Protein AF-B7J9B8-F1 (afdb_monomer_lite)

Structure (mmCIF, N/CA/C/O backbone):
data_AF-B7J9B8-F1
#
_entry.id   AF-B7J9B8-F1
#
loop_
_atom_site.group_PDB
_atom_site.id
_atom_site.type_symbol
_atom_site.label_atom_id
_atom_site.label_alt_id
_atom_site.label_comp_id
_atom_site.label_asym_id
_atom_site.label_entity_id
_atom_site.label_seq_id
_atom_site.pdbx_PDB_ins_code
_atom_site.Cartn_x
_atom_site.Cartn_y
_atom_site.Cartn_z
_atom_site.occupancy
_atom_site.B_iso_or_equiv
_atom_site.auth_seq_id
_atom_site.auth_comp_id
_atom_site.auth_asym_id
_atom_site.auth_atom_id
_atom_site.pdbx_PDB_model_num
ATOM 1 N N . MET A 1 1 ? -20.041 -1.066 -1.069 1.00 36.06 1 MET A N 1
ATOM 2 C CA . MET A 1 1 ? -19.888 0.394 -0.881 1.00 36.06 1 MET A CA 1
ATOM 3 C C . MET A 1 1 ? -18.894 0.873 -1.923 1.00 36.06 1 MET A C 1
ATOM 5 O O . MET A 1 1 ? -17.849 0.253 -2.030 1.00 36.06 1 MET A O 1
ATOM 9 N N . ASN A 1 2 ? -19.225 1.892 -2.721 1.00 37.78 2 ASN A N 1
ATOM 10 C CA . ASN A 1 2 ? -18.246 2.508 -3.621 1.00 37.78 2 ASN A CA 1
ATOM 11 C C . ASN A 1 2 ? -17.372 3.445 -2.787 1.00 37.78 2 ASN A C 1
ATOM 13 O O . ASN A 1 2 ? -17.895 4.398 -2.211 1.00 37.78 2 ASN A O 1
ATOM 17 N N . THR A 1 3 ? -16.077 3.163 -2.707 1.00 46.47 3 THR A N 1
ATOM 18 C CA . THR A 1 3 ? -15.093 4.069 -2.114 1.00 46.47 3 THR A CA 1
ATOM 19 C C . THR A 1 3 ? -15.057 5.341 -2.965 1.00 46.47 3 THR A C 1
ATOM 21 O O . THR A 1 3 ? -14.780 5.282 -4.162 1.00 46.47 3 THR A O 1
ATOM 24 N N . VAL A 1 4 ? -15.439 6.481 -2.385 1.00 46.16 4 VAL A N 1
ATOM 25 C CA . VAL A 1 4 ? -15.372 7.789 -3.050 1.00 46.16 4 VAL A CA 1
ATOM 26 C C . VAL A 1 4 ? -13.991 8.363 -2.754 1.00 46.16 4 VAL 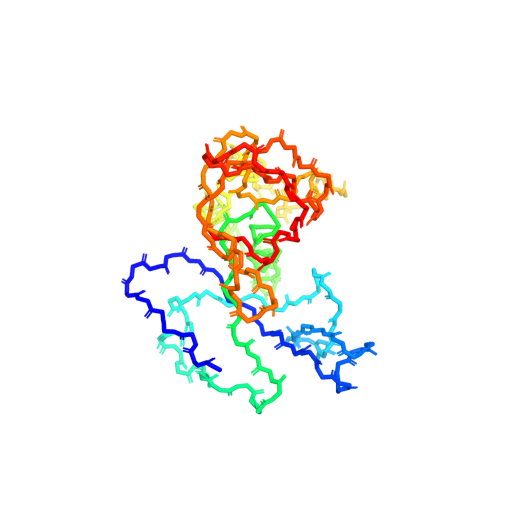A C 1
ATOM 28 O O . VAL A 1 4 ? -13.684 8.613 -1.594 1.00 46.16 4 VAL A O 1
ATOM 31 N N . PHE A 1 5 ? -13.163 8.520 -3.785 1.00 54.91 5 PHE A N 1
ATOM 32 C CA . PHE A 1 5 ? -11.824 9.104 -3.680 1.00 54.91 5 PHE A CA 1
ATOM 33 C C . PHE A 1 5 ? -11.898 10.609 -3.965 1.00 54.91 5 PHE A C 1
ATOM 35 O O . PHE A 1 5 ? -12.523 11.013 -4.952 1.00 54.91 5 PHE A O 1
ATOM 42 N N . GLU A 1 6 ? -11.291 11.440 -3.116 1.00 47.03 6 GLU A N 1
ATOM 43 C CA . GLU A 1 6 ? -11.246 12.892 -3.317 1.00 47.03 6 GLU A CA 1
ATOM 44 C C . GLU A 1 6 ? -10.014 13.290 -4.145 1.00 47.03 6 GLU A C 1
ATOM 46 O O . GLU A 1 6 ? -8.991 12.608 -4.150 1.00 47.03 6 GLU A O 1
ATOM 51 N N . SER A 1 7 ? -10.089 14.416 -4.865 1.00 42.78 7 SER A N 1
ATOM 52 C CA . SER A 1 7 ? -9.066 14.860 -5.833 1.00 42.78 7 SER A CA 1
ATOM 53 C C . SER A 1 7 ? -7.749 15.360 -5.206 1.00 42.78 7 SER A C 1
ATOM 55 O O . SER A 1 7 ? -7.056 16.179 -5.808 1.00 42.78 7 SER A O 1
ATOM 57 N N . GLY A 1 8 ? -7.437 14.940 -3.982 1.00 45.44 8 GLY A N 1
ATOM 58 C CA . GLY A 1 8 ? -6.218 15.280 -3.248 1.00 45.44 8 GLY A CA 1
ATOM 59 C C . GLY A 1 8 ? -5.536 14.078 -2.594 1.00 45.44 8 GLY A C 1
ATOM 60 O O . GLY A 1 8 ? -4.471 14.254 -2.006 1.00 45.44 8 GLY A O 1
ATOM 61 N N . ASP A 1 9 ? -6.113 12.878 -2.705 1.00 52.78 9 ASP A N 1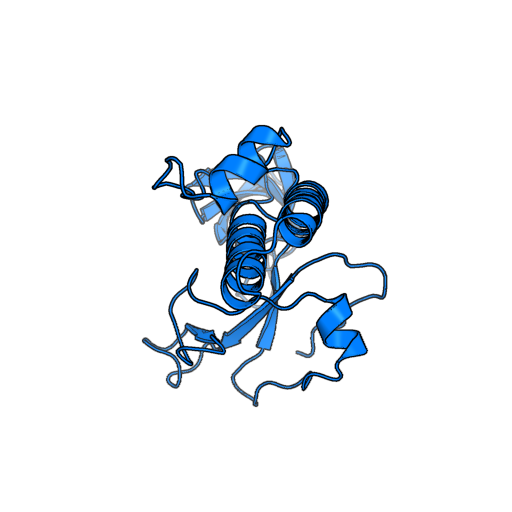
ATOM 62 C CA . ASP A 1 9 ? -5.544 11.672 -2.113 1.00 52.78 9 ASP A CA 1
ATOM 63 C C . ASP A 1 9 ? -4.397 11.147 -2.986 1.00 52.78 9 ASP A C 1
ATOM 65 O O . ASP A 1 9 ? -4.607 10.471 -3.995 1.00 52.78 9 ASP A O 1
ATOM 69 N N . SER A 1 10 ? -3.158 11.453 -2.594 1.00 56.88 10 SER A N 1
ATOM 70 C CA . SER A 1 10 ? -1.979 10.764 -3.114 1.00 56.88 10 SER A CA 1
ATOM 71 C C . SER A 1 10 ? -1.841 9.416 -2.406 1.00 56.88 10 SER A C 1
ATOM 73 O O . SER A 1 10 ? -1.671 9.324 -1.189 1.00 56.88 10 SER A O 1
ATOM 75 N N . GLY A 1 11 ? -1.955 8.334 -3.168 1.00 66.25 11 GLY A N 1
ATOM 76 C CA . GLY A 1 11 ? -1.926 6.993 -2.609 1.00 66.25 11 GLY A CA 1
ATOM 77 C C . GLY A 1 11 ? -2.067 5.916 -3.664 1.00 66.25 11 GLY A C 1
ATOM 78 O O . GLY A 1 11 ? -2.103 6.183 -4.869 1.00 66.25 11 GLY A O 1
ATOM 79 N N . TRP A 1 12 ? -2.137 4.687 -3.179 1.00 74.44 12 TRP A N 1
ATOM 80 C CA . TRP A 1 12 ? -2.199 3.500 -4.010 1.00 74.44 12 TRP A CA 1
ATOM 81 C C . TRP A 1 12 ? -3.532 2.807 -3.798 1.00 74.44 12 TRP A C 1
ATOM 83 O O . TRP A 1 12 ? -4.135 2.889 -2.732 1.00 74.44 12 TRP A O 1
ATOM 93 N N . LEU A 1 13 ? -4.006 2.130 -4.826 1.00 76.75 13 LEU A N 1
ATOM 94 C CA . LEU A 1 13 ? -5.190 1.302 -4.794 1.00 76.75 13 LEU A CA 1
ATOM 95 C C . LEU A 1 13 ? -4.772 -0.135 -5.056 1.00 76.75 13 LEU A C 1
ATOM 97 O O . LEU A 1 13 ? -3.943 -0.393 -5.925 1.00 76.75 13 LEU A O 1
ATOM 101 N N . ARG A 1 14 ? -5.395 -1.059 -4.338 1.00 81.12 14 ARG A N 1
ATOM 102 C CA . ARG A 1 14 ? -5.366 -2.487 -4.640 1.00 81.12 14 ARG A CA 1
ATOM 103 C C . ARG A 1 14 ? -6.775 -3.006 -4.835 1.00 81.12 14 ARG A C 1
ATOM 105 O O . ARG A 1 14 ? -7.737 -2.410 -4.346 1.00 81.12 14 ARG A O 1
ATOM 112 N N . ILE A 1 15 ? -6.900 -4.123 -5.532 1.00 83.12 15 ILE A N 1
ATOM 113 C CA . ILE A 1 15 ? -8.175 -4.816 -5.691 1.00 83.12 15 ILE A CA 1
ATOM 114 C C . ILE A 1 15 ? -8.182 -5.979 -4.711 1.00 83.12 15 ILE A C 1
ATOM 116 O O . ILE A 1 15 ? -7.295 -6.825 -4.759 1.00 83.12 15 ILE A O 1
ATOM 120 N N . TYR A 1 16 ? -9.189 -6.023 -3.849 1.00 81.81 16 TYR A N 1
ATOM 121 C CA . TYR A 1 16 ? -9.376 -7.081 -2.866 1.00 81.81 16 TYR A CA 1
ATOM 122 C C . TYR A 1 16 ? -10.732 -7.750 -3.061 1.00 81.81 16 TYR A C 1
ATOM 124 O O . TYR A 1 16 ? -11.731 -7.065 -3.283 1.00 81.81 16 TYR A O 1
ATOM 132 N N . SER A 1 17 ? -10.786 -9.069 -2.919 1.00 82.38 17 SER A N 1
ATOM 133 C CA . SER A 1 17 ? -12.028 -9.824 -2.813 1.00 82.38 17 SER A CA 1
ATOM 134 C C . SER A 1 17 ? -12.037 -10.646 -1.531 1.00 82.38 17 SER A C 1
ATOM 136 O O . SER A 1 17 ? -11.064 -11.324 -1.217 1.00 82.38 17 SER A O 1
ATOM 138 N N . ALA A 1 18 ? -13.160 -10.603 -0.812 1.00 76.19 18 ALA A N 1
ATOM 139 C CA . ALA A 1 18 ? -13.442 -11.461 0.343 1.00 76.19 18 ALA A CA 1
ATOM 140 C C . ALA A 1 18 ? -14.221 -12.731 -0.056 1.00 76.19 18 ALA A C 1
ATOM 142 O O . ALA A 1 18 ? -14.929 -13.307 0.769 1.00 76.19 18 ALA A O 1
ATOM 143 N N . SER A 1 19 ? -14.215 -13.085 -1.346 1.00 74.56 19 SER A N 1
ATOM 144 C CA . SER A 1 19 ? -15.024 -14.172 -1.895 1.00 74.56 19 SER A CA 1
ATOM 145 C C . SER A 1 19 ? -14.211 -15.452 -2.085 1.00 74.56 19 SER A C 1
ATOM 147 O O . SER A 1 19 ? -13.005 -15.422 -2.327 1.00 74.56 19 SER A O 1
ATOM 149 N N . GLU A 1 20 ? -14.920 -16.586 -2.065 1.00 58.22 20 GLU A N 1
ATOM 150 C CA . GLU A 1 20 ? -14.421 -17.933 -2.399 1.00 58.22 20 GLU A CA 1
ATOM 151 C C . GLU A 1 20 ? -13.746 -18.026 -3.778 1.00 58.22 20 GLU A C 1
ATOM 153 O O . GLU A 1 20 ? -13.088 -19.021 -4.069 1.00 58.22 20 GLU A O 1
ATOM 158 N N . ALA A 1 21 ? -13.914 -17.019 -4.642 1.00 62.78 21 ALA A N 1
ATOM 159 C CA . ALA A 1 21 ? -13.234 -16.950 -5.930 1.00 62.78 21 ALA A CA 1
ATOM 160 C C . ALA A 1 21 ? -11.739 -16.591 -5.816 1.00 62.78 21 ALA A C 1
ATOM 162 O O . ALA A 1 21 ? -11.002 -16.805 -6.779 1.00 62.78 21 ALA A O 1
ATOM 163 N N . ALA A 1 22 ? -11.299 -16.048 -4.677 1.00 64.94 22 ALA A N 1
ATOM 164 C CA . ALA A 1 22 ? -9.894 -15.794 -4.375 1.00 64.94 22 ALA A CA 1
ATOM 165 C C . ALA A 1 22 ? -9.200 -17.033 -3.773 1.00 64.94 22 ALA A C 1
ATOM 167 O O . ALA A 1 22 ? -9.872 -17.981 -3.370 1.00 64.94 22 ALA A O 1
ATOM 168 N N . VAL A 1 23 ? -7.860 -17.012 -3.711 1.00 62.09 23 VAL A N 1
ATOM 169 C CA . VAL A 1 23 ? -6.984 -18.179 -3.454 1.00 62.09 23 VAL A CA 1
ATOM 170 C C . VAL A 1 23 ? -7.484 -19.087 -2.321 1.00 62.09 23 VAL A C 1
ATOM 172 O O . VAL A 1 23 ? -7.645 -20.281 -2.558 1.00 62.09 23 VAL A O 1
ATOM 175 N N . ASP A 1 24 ? -7.812 -18.518 -1.155 1.00 66.44 24 ASP A N 1
ATOM 176 C CA . ASP A 1 24 ? -8.332 -19.245 0.020 1.00 66.44 24 ASP A CA 1
ATOM 177 C C . ASP A 1 24 ? -9.620 -18.615 0.591 1.00 66.44 24 ASP A C 1
ATOM 179 O O . ASP A 1 24 ? -9.891 -18.632 1.792 1.00 66.44 24 ASP A O 1
ATOM 183 N N . GLY A 1 25 ? -10.441 -18.020 -0.275 1.00 69.69 25 GLY A N 1
ATOM 184 C CA . GLY A 1 25 ? -11.675 -17.334 0.126 1.00 69.69 25 GLY A CA 1
ATOM 185 C C . GLY A 1 25 ? -11.530 -15.858 0.475 1.00 69.69 25 GLY A C 1
ATOM 186 O O . GLY A 1 25 ? -12.532 -15.180 0.682 1.00 69.69 25 GLY A O 1
ATOM 187 N N . ALA A 1 26 ? -10.304 -15.344 0.465 1.00 76.56 26 ALA A N 1
ATOM 188 C CA . ALA A 1 26 ? -10.007 -13.931 0.309 1.00 76.56 26 ALA A CA 1
ATOM 189 C C . ALA A 1 26 ? -8.675 -13.768 -0.434 1.00 76.56 26 ALA A C 1
ATOM 191 O O . ALA A 1 26 ? -7.840 -14.672 -0.418 1.00 76.56 26 ALA A O 1
ATOM 192 N N . GLY A 1 27 ? -8.475 -12.634 -1.100 1.00 81.38 27 GLY A N 1
ATOM 193 C CA . GLY A 1 27 ? -7.225 -12.366 -1.802 1.00 81.38 27 GLY A CA 1
ATOM 194 C C . GLY A 1 27 ? -7.246 -11.086 -2.617 1.00 81.38 27 GLY A C 1
ATOM 195 O O . GLY A 1 27 ? -8.236 -10.350 -2.659 1.00 81.38 27 GLY A O 1
ATOM 196 N N . PHE A 1 28 ? -6.123 -10.829 -3.266 1.00 83.12 28 PHE A N 1
ATOM 197 C CA . PHE A 1 28 ? -5.858 -9.598 -3.989 1.00 83.12 28 PHE A CA 1
ATOM 198 C C . PHE A 1 28 ? -5.602 -9.876 -5.463 1.00 83.12 28 PHE A C 1
ATOM 200 O O . PHE A 1 28 ? -5.175 -10.967 -5.825 1.00 83.12 28 PHE A O 1
ATOM 207 N N . TRP A 1 29 ? -5.899 -8.917 -6.333 1.00 83.50 29 TRP A N 1
ATOM 208 C CA . TRP A 1 29 ? -5.668 -9.086 -7.767 1.00 83.50 29 TRP A CA 1
ATOM 209 C C . TRP A 1 29 ? -4.239 -8.692 -8.158 1.00 83.50 29 TRP A C 1
ATOM 211 O O . TRP A 1 29 ? -3.753 -7.624 -7.784 1.00 83.50 29 TRP A O 1
ATOM 221 N N . SER A 1 30 ? -3.609 -9.525 -8.977 1.00 81.25 30 SER A N 1
ATOM 222 C CA . SER A 1 30 ? -2.371 -9.277 -9.709 1.00 81.25 30 SER A CA 1
ATOM 223 C C . SER A 1 30 ? -2.658 -9.302 -11.211 1.00 81.25 30 SER A C 1
ATOM 225 O O . SER A 1 30 ? -3.311 -10.2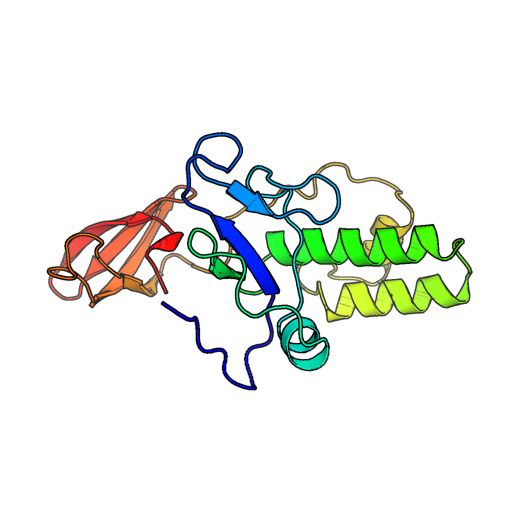19 -11.711 1.00 81.25 30 SER A O 1
ATOM 227 N N . ASP A 1 31 ? -2.151 -8.314 -11.949 1.00 78.19 31 ASP A N 1
ATOM 228 C CA . ASP A 1 31 ? -2.246 -8.272 -13.412 1.00 78.19 31 ASP A CA 1
ATOM 229 C C . ASP A 1 31 ? -1.451 -9.403 -14.090 1.00 78.19 31 ASP A C 1
ATOM 231 O O . ASP A 1 31 ? -1.740 -9.751 -15.237 1.00 78.19 31 ASP A O 1
ATOM 235 N N . GLU A 1 32 ? -0.465 -9.978 -13.395 1.00 74.75 32 GLU A N 1
ATOM 236 C CA . GLU A 1 32 ? 0.365 -11.080 -13.892 1.00 74.75 32 GLU A CA 1
ATOM 237 C C . GLU A 1 32 ? -0.229 -12.447 -13.527 1.00 74.75 32 GLU A C 1
ATOM 239 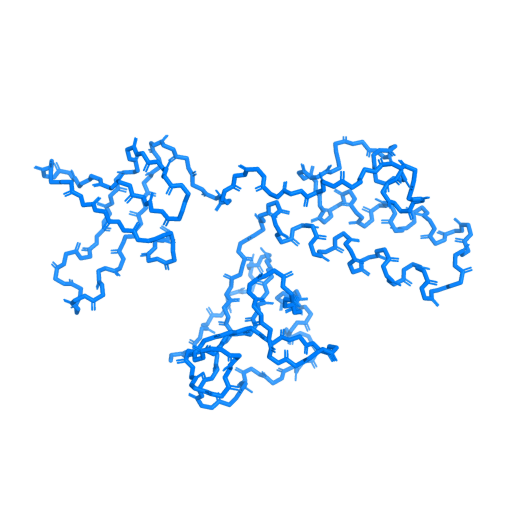O O . GLU A 1 32 ? -0.407 -13.301 -14.400 1.00 74.75 32 GLU A O 1
ATOM 244 N N . ASP A 1 33 ? -0.596 -12.626 -12.256 1.00 74.50 33 ASP A N 1
ATOM 245 C CA . ASP A 1 33 ? -0.919 -13.943 -11.691 1.00 74.50 33 ASP A CA 1
ATOM 246 C C . ASP A 1 33 ? -2.418 -14.158 -11.406 1.00 74.50 33 ASP A C 1
ATOM 248 O O . ASP A 1 33 ? -2.844 -15.275 -11.104 1.00 74.50 33 ASP A O 1
ATOM 252 N N . GLY A 1 34 ? -3.255 -13.122 -11.529 1.00 83.25 34 GLY A N 1
ATOM 253 C CA . GLY A 1 34 ? -4.662 -13.172 -11.122 1.00 83.25 34 GLY A CA 1
ATOM 254 C C . GLY A 1 34 ? -4.822 -13.046 -9.604 1.00 83.25 34 GLY A C 1
ATOM 255 O O . GLY A 1 34 ? -4.194 -12.194 -8.986 1.00 83.25 34 GLY A O 1
ATOM 256 N N . TRP A 1 35 ? -5.691 -13.845 -8.974 1.00 83.62 35 TRP A N 1
ATOM 257 C CA . TRP A 1 35 ? -5.870 -13.786 -7.516 1.00 83.62 35 TRP A CA 1
ATOM 258 C C . TRP A 1 35 ? -4.639 -14.326 -6.777 1.00 83.62 35 TRP A C 1
ATOM 260 O O . TRP A 1 35 ? -4.209 -15.448 -7.030 1.00 83.62 35 TRP A O 1
ATOM 270 N N . THR A 1 36 ? -4.125 -13.545 -5.831 1.00 75.75 36 THR A N 1
ATOM 271 C CA . THR A 1 36 ? -2.924 -13.820 -5.034 1.00 75.75 36 THR A CA 1
ATOM 272 C C . THR A 1 36 ? -3.138 -13.466 -3.556 1.00 75.75 36 THR A C 1
ATOM 274 O O . THR A 1 36 ? -4.135 -12.842 -3.181 1.00 75.75 36 THR A O 1
ATOM 277 N N . GLU A 1 37 ? -2.205 -13.891 -2.708 1.00 75.94 37 GLU A N 1
ATOM 278 C CA . GLU A 1 37 ? -2.093 -13.494 -1.301 1.00 75.94 37 GLU A CA 1
ATOM 279 C C . GLU A 1 37 ? -1.595 -12.041 -1.152 1.00 75.94 37 GLU A C 1
ATOM 281 O O . GLU A 1 37 ? -1.142 -11.424 -2.124 1.00 75.94 37 GLU A O 1
ATOM 286 N N . ASP A 1 38 ? -1.692 -11.494 0.065 1.00 67.50 38 ASP A N 1
ATOM 287 C CA . ASP A 1 38 ? -1.230 -10.136 0.393 1.00 67.50 38 ASP A CA 1
ATOM 288 C C . ASP A 1 38 ? 0.274 -9.978 0.115 1.00 67.50 38 ASP A C 1
ATOM 290 O O . ASP A 1 38 ? 1.085 -10.835 0.472 1.00 67.50 38 ASP A O 1
ATOM 294 N N . GLY A 1 39 ? 0.656 -8.881 -0.533 1.00 63.00 39 GLY A N 1
ATOM 295 C CA . GLY A 1 39 ? 2.018 -8.584 -0.975 1.00 63.00 39 GLY A CA 1
ATOM 296 C C . GLY A 1 39 ? 2.357 -9.044 -2.399 1.00 63.00 39 GLY A C 1
ATOM 297 O O . GLY A 1 39 ? 3.418 -8.668 -2.909 1.00 63.00 39 GLY A O 1
ATOM 298 N N . GLY A 1 40 ? 1.489 -9.829 -3.046 1.00 66.12 40 GLY A N 1
ATOM 299 C CA . GLY A 1 40 ? 1.615 -10.214 -4.459 1.00 66.12 40 GLY A CA 1
ATOM 300 C C . GLY A 1 40 ? 0.791 -9.348 -5.417 1.00 66.12 40 GLY A C 1
ATOM 301 O O . GLY A 1 40 ? 0.846 -9.543 -6.631 1.00 66.12 40 GLY A O 1
ATOM 302 N N . GLU A 1 41 ? -0.016 -8.426 -4.896 1.00 79.56 41 GLU A N 1
ATOM 303 C CA . GLU A 1 41 ? -0.997 -7.692 -5.681 1.00 79.56 41 GLU A CA 1
ATOM 304 C C . GLU A 1 41 ? -0.403 -6.620 -6.592 1.00 79.56 41 GLU A C 1
ATOM 306 O O . GLU A 1 41 ? 0.668 -6.052 -6.362 1.00 79.56 41 GLU A O 1
ATOM 311 N N . SER A 1 42 ? -1.177 -6.265 -7.613 1.00 78.56 42 SER A N 1
ATOM 312 C CA . SER A 1 42 ? -0.913 -5.068 -8.399 1.00 78.56 42 SER A CA 1
ATOM 313 C C . SER A 1 42 ? -1.428 -3.831 -7.666 1.00 78.56 42 SER A C 1
ATOM 315 O O . SER A 1 42 ? -2.599 -3.746 -7.285 1.00 78.56 42 SER A O 1
ATOM 317 N N . LEU A 1 43 ? -0.535 -2.856 -7.481 1.00 78.38 43 LEU A N 1
ATOM 318 C CA . LEU A 1 43 ? -0.873 -1.536 -6.959 1.00 78.38 43 LEU A CA 1
ATOM 319 C C . LEU A 1 43 ? -1.029 -0.534 -8.100 1.00 78.38 43 LEU A C 1
ATOM 321 O O . LEU A 1 43 ? -0.163 -0.400 -8.973 1.00 78.38 43 LEU A O 1
ATOM 325 N N . TYR A 1 44 ? -2.117 0.220 -8.034 1.00 77.69 44 TYR A N 1
ATOM 326 C CA . TYR A 1 44 ? -2.476 1.235 -9.010 1.00 77.69 44 TYR A CA 1
ATOM 327 C C . TYR A 1 44 ? -2.441 2.599 -8.347 1.00 77.69 44 TYR A C 1
ATOM 329 O O . TYR A 1 44 ? -2.997 2.788 -7.267 1.00 77.69 44 TYR A O 1
ATOM 337 N N . GLU A 1 45 ? -1.787 3.567 -8.970 1.00 73.12 45 GLU A N 1
ATOM 338 C CA . GLU A 1 45 ? -1.781 4.916 -8.423 1.00 73.12 45 GLU A CA 1
ATOM 339 C C . GLU A 1 45 ? -3.182 5.524 -8.550 1.00 73.12 45 GLU A C 1
ATOM 341 O O . GLU A 1 45 ? -3.835 5.383 -9.584 1.00 73.12 45 GLU A O 1
ATOM 346 N N . VAL A 1 46 ? -3.665 6.207 -7.509 1.00 71.50 46 VAL A N 1
ATOM 347 C CA . VAL A 1 46 ? -5.018 6.800 -7.505 1.00 71.50 46 VAL A CA 1
ATOM 348 C C . VAL A 1 46 ? -5.215 7.726 -8.708 1.00 71.50 46 VAL A C 1
ATOM 350 O O . VAL A 1 46 ? -6.236 7.642 -9.393 1.00 71.50 46 VAL A O 1
ATOM 353 N N . MET A 1 47 ? -4.209 8.553 -9.006 1.00 66.69 47 MET A N 1
ATOM 354 C CA . MET A 1 47 ? -4.208 9.452 -10.162 1.00 66.69 47 MET A CA 1
ATOM 355 C C . MET A 1 47 ? -4.254 8.677 -11.484 1.00 66.69 47 MET A C 1
ATOM 357 O O . MET A 1 47 ? -5.076 8.987 -12.345 1.00 66.69 47 MET A O 1
ATOM 361 N N . GLU A 1 48 ? -3.452 7.615 -11.617 1.00 69.31 48 GLU A N 1
ATOM 362 C CA . GLU A 1 48 ? -3.444 6.748 -12.801 1.00 69.31 48 GLU A CA 1
ATOM 363 C C . GLU A 1 48 ? -4.810 6.068 -12.988 1.00 69.31 48 GLU A C 1
ATOM 365 O O . GLU A 1 48 ? -5.348 6.078 -14.092 1.00 69.31 48 GLU A O 1
ATOM 370 N N . CYS A 1 49 ? -5.435 5.555 -11.925 1.00 68.25 49 CYS A N 1
ATOM 371 C CA . CYS A 1 49 ? -6.780 4.974 -11.973 1.00 68.25 49 CYS A CA 1
ATOM 372 C C . CYS A 1 49 ? -7.845 5.975 -12.441 1.00 68.25 49 CYS A C 1
ATOM 374 O O . CYS A 1 49 ? -8.703 5.624 -13.261 1.00 68.25 49 CYS A O 1
ATOM 376 N N . MET A 1 50 ? -7.791 7.215 -11.946 1.00 65.44 50 MET A N 1
ATOM 377 C CA . MET A 1 50 ? -8.727 8.275 -12.332 1.00 65.44 50 MET A CA 1
ATOM 378 C C . MET A 1 50 ? -8.543 8.715 -13.790 1.00 65.44 50 MET A C 1
ATOM 380 O O . MET A 1 50 ? -9.532 8.898 -14.505 1.00 65.44 50 MET A O 1
ATOM 384 N N . GLU A 1 51 ? -7.300 8.860 -14.251 1.00 66.88 51 GLU A N 1
ATOM 385 C CA . GLU A 1 51 ? -6.984 9.303 -15.615 1.00 66.88 51 GLU A CA 1
ATOM 386 C C . GLU A 1 51 ? -7.197 8.198 -16.658 1.00 66.88 51 GLU A C 1
ATOM 388 O O . GLU A 1 51 ? -7.730 8.449 -17.744 1.00 66.88 51 GLU A O 1
ATOM 393 N N . SER A 1 52 ? -6.853 6.957 -16.312 1.00 58.66 52 SER A N 1
ATOM 394 C CA . SER A 1 52 ? -6.843 5.812 -17.234 1.00 58.66 52 SER A CA 1
ATOM 395 C C . SER A 1 52 ? -8.223 5.205 -17.482 1.00 58.66 52 SER A C 1
ATOM 397 O O . SER A 1 52 ? -8.352 4.291 -18.295 1.00 58.66 52 SER A O 1
ATOM 399 N N . ARG A 1 53 ? -9.275 5.695 -16.804 1.00 58.62 53 ARG A N 1
ATOM 400 C CA . ARG A 1 53 ? -10.625 5.097 -16.822 1.00 58.62 53 ARG A CA 1
ATOM 401 C C . ARG A 1 53 ? -10.592 3.591 -16.551 1.00 58.62 53 ARG A C 1
ATOM 403 O O . ARG A 1 53 ? -11.376 2.843 -17.146 1.00 58.62 53 ARG A O 1
ATOM 410 N N . LEU A 1 54 ? -9.690 3.150 -15.672 1.00 59.47 54 LEU A N 1
ATOM 411 C CA . LEU A 1 54 ? -9.728 1.775 -15.196 1.00 59.47 54 LEU A CA 1
ATOM 412 C C . LEU A 1 54 ? -11.118 1.525 -14.598 1.00 59.47 54 LEU A C 1
ATOM 414 O O . LEU A 1 54 ? -11.719 2.445 -14.026 1.00 59.47 54 LEU A O 1
ATOM 418 N N . PRO A 1 55 ? -11.696 0.331 -14.799 1.00 53.62 55 PRO A N 1
ATOM 419 C CA . PRO A 1 55 ? -13.037 0.061 -14.326 1.00 53.62 55 PRO A CA 1
ATOM 420 C C . PRO A 1 55 ? -13.079 0.255 -12.805 1.00 53.62 55 PRO A C 1
ATOM 422 O O . PRO A 1 55 ? -12.561 -0.543 -12.032 1.00 53.62 55 PRO A O 1
ATOM 425 N N . LEU A 1 56 ? -13.761 1.318 -12.365 1.00 53.34 56 LEU A N 1
ATOM 426 C CA . LEU A 1 56 ? -14.029 1.615 -10.949 1.00 53.34 56 LEU A CA 1
ATOM 427 C C . LEU A 1 56 ? -14.888 0.527 -10.269 1.00 53.34 56 LEU A C 1
ATOM 429 O O . LEU A 1 56 ? -15.209 0.626 -9.089 1.00 53.34 56 LEU A O 1
ATOM 433 N N . SER A 1 57 ? -15.280 -0.505 -11.019 1.00 51.88 57 SER A N 1
ATOM 434 C CA . SER A 1 57 ? -15.993 -1.690 -10.567 1.00 51.88 57 SER A CA 1
ATOM 435 C C . SER A 1 57 ? -15.219 -2.931 -11.000 1.00 51.88 57 SER A C 1
ATOM 437 O O . SER A 1 57 ? -14.994 -3.145 -12.188 1.00 51.88 57 SER A O 1
ATOM 439 N N . VAL A 1 58 ? -14.845 -3.752 -10.026 1.00 64.19 58 VAL A N 1
ATOM 440 C CA . VAL A 1 58 ? -14.017 -4.960 -10.181 1.00 64.19 58 VAL A CA 1
ATOM 441 C C . VAL A 1 58 ? -14.845 -6.253 -10.098 1.00 64.19 58 VAL A C 1
ATOM 443 O O . VAL A 1 58 ? -14.322 -7.321 -9.820 1.00 64.19 58 VAL A O 1
ATOM 446 N N . GLY A 1 59 ? -16.150 -6.179 -10.381 1.00 62.06 59 GLY A N 1
ATOM 447 C CA . GLY A 1 59 ? -17.096 -7.266 -10.095 1.00 62.06 59 GLY A CA 1
ATOM 448 C C . GLY A 1 59 ? -17.760 -7.091 -8.726 1.00 62.06 59 GLY A C 1
ATOM 449 O O . GLY A 1 59 ? -17.325 -6.278 -7.918 1.00 62.06 59 GLY A O 1
ATOM 450 N N . GLY A 1 60 ? -18.892 -7.766 -8.495 1.00 64.94 60 GLY A N 1
ATOM 451 C CA . GLY A 1 60 ? -19.740 -7.526 -7.314 1.00 64.94 60 GLY A CA 1
ATOM 452 C C . GLY A 1 60 ? -19.136 -7.984 -5.982 1.00 64.94 60 GLY A C 1
ATOM 453 O O . GLY A 1 60 ? -19.616 -7.580 -4.926 1.00 64.94 60 GLY A O 1
ATOM 454 N N . ASP A 1 61 ? -18.105 -8.815 -6.044 1.00 73.56 61 ASP A N 1
ATOM 455 C CA . ASP A 1 61 ? -17.437 -9.475 -4.927 1.00 73.56 61 ASP A CA 1
ATOM 456 C C . ASP A 1 61 ? -16.006 -8.968 -4.685 1.00 73.56 61 ASP A C 1
ATOM 458 O O . ASP A 1 61 ? -15.342 -9.428 -3.755 1.00 73.56 61 ASP A O 1
ATOM 462 N N . ALA A 1 62 ? -15.542 -7.999 -5.477 1.00 76.94 62 ALA A N 1
ATOM 463 C CA . ALA A 1 62 ? -14.260 -7.334 -5.296 1.00 76.94 62 ALA A CA 1
ATOM 464 C C . ALA A 1 62 ? -14.445 -5.829 -5.064 1.00 76.94 62 ALA A C 1
ATOM 466 O O . ALA A 1 62 ? -15.436 -5.218 -5.474 1.00 76.94 62 ALA A O 1
ATOM 467 N N . VAL A 1 63 ? -13.477 -5.214 -4.394 1.00 77.50 63 VAL A N 1
ATOM 468 C CA . VAL A 1 63 ? -13.483 -3.795 -4.043 1.00 77.50 63 VAL A CA 1
ATOM 469 C C . VAL A 1 63 ? -12.108 -3.175 -4.241 1.00 77.50 63 VAL A C 1
ATOM 471 O O . VAL A 1 63 ? -11.078 -3.801 -3.997 1.00 77.50 63 VAL A O 1
ATOM 474 N N . TRP A 1 64 ? -12.105 -1.906 -4.641 1.00 78.56 64 TRP A N 1
ATOM 475 C CA . TRP A 1 64 ? -10.918 -1.064 -4.594 1.00 78.56 64 TRP A CA 1
ATOM 476 C C . TRP A 1 64 ? -10.640 -0.660 -3.143 1.00 78.56 64 TRP A C 1
ATOM 478 O O . TRP A 1 64 ? -11.439 0.051 -2.524 1.00 78.56 64 TRP A O 1
ATOM 488 N N . GLN A 1 65 ? -9.510 -1.111 -2.606 1.00 77.00 65 GLN A N 1
ATOM 489 C CA . GLN A 1 65 ? -9.000 -0.724 -1.296 1.00 77.00 65 GLN A CA 1
ATOM 490 C C . GLN A 1 65 ? -7.895 0.315 -1.446 1.00 77.00 65 GLN A C 1
ATOM 492 O O . GLN A 1 65 ? -6.975 0.146 -2.243 1.00 77.00 65 GLN A O 1
ATOM 497 N N . PHE A 1 66 ? -7.982 1.378 -0.651 1.00 72.00 66 PHE A N 1
ATOM 498 C CA . PHE A 1 66 ? -6.926 2.377 -0.561 1.00 72.00 66 PHE A CA 1
ATOM 499 C C . PHE A 1 66 ? -5.793 1.867 0.321 1.00 72.00 66 PHE A C 1
ATOM 501 O O . PHE A 1 66 ? -6.016 1.473 1.464 1.00 72.00 66 PHE A O 1
ATOM 508 N N . VAL A 1 67 ? -4.579 1.929 -0.203 1.00 67.25 67 VAL A N 1
ATOM 509 C CA . VAL A 1 67 ? -3.337 1.651 0.501 1.00 67.25 67 VAL A CA 1
ATOM 510 C C . VAL A 1 67 ? -2.665 2.997 0.739 1.00 67.25 67 VAL A C 1
ATOM 512 O O . VAL A 1 67 ? -2.200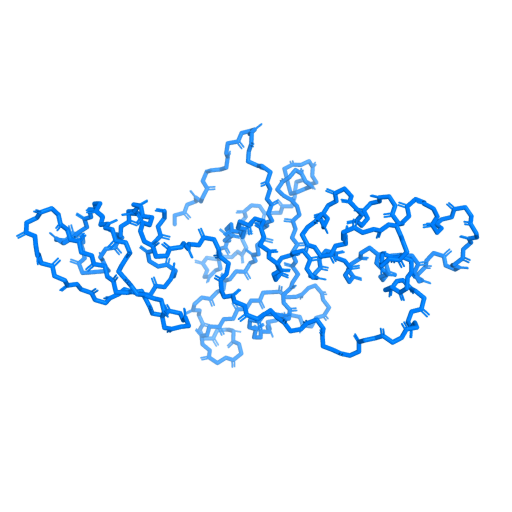 3.661 -0.195 1.00 67.25 67 VAL A O 1
ATOM 515 N N . ARG A 1 68 ? -2.644 3.434 2.005 1.00 57.25 68 ARG A N 1
ATOM 516 C CA . ARG A 1 68 ? -1.875 4.623 2.395 1.00 57.25 68 ARG A CA 1
ATOM 517 C C . ARG A 1 68 ? -0.408 4.391 2.047 1.00 57.25 68 ARG A C 1
ATOM 519 O O . ARG A 1 68 ? 0.088 3.281 2.204 1.00 57.25 68 ARG A O 1
ATOM 526 N N . ALA A 1 69 ? 0.274 5.438 1.581 1.00 53.88 69 ALA A N 1
ATOM 527 C CA . ALA A 1 69 ? 1.697 5.377 1.279 1.00 53.88 69 ALA A CA 1
ATOM 528 C C . ALA A 1 69 ? 2.473 4.918 2.526 1.00 53.88 69 ALA A C 1
ATOM 530 O O . ALA A 1 69 ? 2.502 5.576 3.561 1.00 53.88 69 ALA A O 1
ATOM 531 N N . CYS A 1 70 ? 3.056 3.743 2.406 1.00 54.38 70 CYS A N 1
ATOM 532 C CA . CYS A 1 70 ? 3.499 2.855 3.463 1.00 54.38 70 CYS A CA 1
ATOM 533 C C . CYS A 1 70 ? 4.802 2.218 2.974 1.00 54.38 70 CYS A C 1
ATOM 535 O O . CYS A 1 70 ? 4.990 2.103 1.763 1.00 54.38 70 CYS A O 1
ATOM 537 N N . ALA A 1 71 ? 5.708 1.793 3.857 1.00 54.59 71 ALA A N 1
ATOM 538 C CA . ALA A 1 71 ? 6.946 1.145 3.412 1.00 54.59 71 ALA A CA 1
ATOM 539 C C . ALA A 1 71 ? 6.655 -0.040 2.463 1.00 54.59 71 ALA A C 1
ATOM 541 O O . ALA A 1 71 ? 7.271 -0.136 1.406 1.00 54.59 71 ALA A O 1
ATOM 542 N N . ALA A 1 72 ? 5.629 -0.853 2.754 1.00 55.16 72 ALA A N 1
ATOM 543 C CA . ALA A 1 72 ? 5.190 -1.951 1.887 1.00 55.16 72 ALA A CA 1
ATOM 544 C C . ALA A 1 72 ? 4.662 -1.477 0.518 1.00 55.16 72 ALA A C 1
ATOM 546 O O . ALA A 1 72 ? 5.047 -2.025 -0.515 1.00 55.16 72 ALA A O 1
ATOM 547 N N . SER A 1 73 ? 3.855 -0.408 0.475 1.00 62.31 73 SER A N 1
ATOM 548 C CA . SER A 1 73 ? 3.383 0.142 -0.801 1.00 62.31 73 SER A CA 1
ATOM 549 C C . SER A 1 73 ? 4.539 0.735 -1.609 1.00 62.31 73 SER A C 1
ATOM 551 O O . SER A 1 73 ? 4.612 0.539 -2.814 1.00 62.31 73 SER A O 1
ATOM 553 N N . GLN A 1 74 ? 5.490 1.407 -0.955 1.00 67.25 74 GLN A N 1
ATOM 554 C CA . GLN A 1 74 ? 6.691 1.931 -1.605 1.00 67.25 74 GLN A CA 1
ATOM 555 C C . GLN A 1 74 ? 7.583 0.798 -2.144 1.00 67.25 74 GLN A C 1
ATOM 557 O O . GLN A 1 74 ? 8.200 0.968 -3.189 1.00 67.25 74 GLN A O 1
ATOM 562 N N . ILE A 1 75 ? 7.621 -0.379 -1.504 1.00 67.69 75 ILE A N 1
ATOM 563 C CA . ILE A 1 75 ? 8.407 -1.528 -1.993 1.00 67.69 75 ILE A CA 1
ATOM 564 C C . ILE A 1 75 ? 7.829 -2.028 -3.319 1.00 67.69 75 ILE A C 1
ATOM 566 O O . ILE A 1 75 ? 8.575 -2.255 -4.274 1.00 67.69 75 ILE A O 1
ATOM 570 N N . ALA A 1 76 ? 6.505 -2.163 -3.408 1.00 65.50 76 ALA A N 1
ATOM 571 C CA . ALA A 1 76 ? 5.834 -2.557 -4.645 1.00 65.50 76 ALA A CA 1
ATOM 572 C C . ALA A 1 76 ? 6.063 -1.534 -5.775 1.00 65.50 76 ALA A C 1
ATOM 574 O O . ALA A 1 76 ? 6.354 -1.910 -6.912 1.00 65.50 76 ALA A O 1
ATOM 575 N N . VAL A 1 77 ? 6.037 -0.238 -5.458 1.00 69.56 77 VAL A N 1
ATOM 576 C CA . VAL A 1 77 ? 6.338 0.845 -6.412 1.00 69.56 77 VAL A CA 1
ATOM 577 C C . VAL A 1 77 ? 7.778 0.784 -6.885 1.00 69.56 77 VAL A C 1
ATOM 579 O O . VAL A 1 77 ? 8.036 0.857 -8.086 1.00 69.56 77 VAL A O 1
ATOM 582 N N . ALA A 1 78 ? 8.711 0.589 -5.956 1.00 75.50 78 ALA A N 1
ATOM 583 C CA . ALA A 1 78 ? 10.116 0.453 -6.276 1.00 75.50 78 ALA A CA 1
ATOM 584 C C . ALA A 1 78 ? 10.345 -0.722 -7.236 1.00 75.50 78 ALA A C 1
ATOM 586 O O . ALA A 1 78 ? 11.005 -0.570 -8.267 1.00 75.50 78 ALA A O 1
ATOM 587 N N . ARG A 1 79 ? 9.714 -1.872 -6.965 1.00 76.06 79 ARG A N 1
ATOM 588 C CA . ARG A 1 79 ? 9.740 -3.045 -7.851 1.00 76.06 79 ARG A CA 1
ATOM 589 C C . ARG A 1 79 ? 9.139 -2.752 -9.227 1.00 76.06 79 ARG A C 1
ATOM 591 O O . ARG A 1 79 ? 9.732 -3.153 -10.225 1.00 76.06 79 ARG A O 1
ATOM 598 N N . ARG A 1 80 ? 8.023 -2.017 -9.312 1.00 72.19 80 ARG A N 1
ATOM 599 C CA . ARG A 1 80 ? 7.395 -1.641 -10.594 1.00 72.19 80 ARG A CA 1
ATOM 600 C C . ARG A 1 80 ? 8.283 -0.709 -11.419 1.00 72.19 80 ARG A C 1
ATOM 602 O O . ARG A 1 80 ? 8.474 -0.968 -12.605 1.00 72.19 80 ARG A O 1
ATOM 609 N N . ILE A 1 81 ? 8.867 0.323 -10.803 1.00 77.75 81 ILE A N 1
ATOM 610 C CA . ILE A 1 81 ? 9.823 1.231 -11.465 1.00 77.75 81 ILE A CA 1
ATOM 611 C C . ILE A 1 81 ? 11.018 0.432 -11.994 1.00 77.75 81 ILE A C 1
ATOM 613 O O . ILE A 1 81 ? 11.396 0.565 -13.157 1.00 77.75 81 ILE A O 1
ATOM 617 N N . ARG A 1 82 ? 11.560 -0.469 -11.169 1.00 79.75 82 ARG A N 1
ATOM 618 C CA . ARG A 1 82 ? 12.660 -1.355 -11.555 1.00 79.75 82 ARG A CA 1
ATOM 619 C C . ARG A 1 82 ? 12.292 -2.275 -12.717 1.00 79.75 82 ARG A C 1
ATOM 621 O O . ARG A 1 82 ? 13.055 -2.374 -13.672 1.00 79.75 82 ARG A O 1
ATOM 628 N N . SER A 1 83 ? 11.126 -2.914 -12.673 1.00 71.75 83 SER A N 1
ATOM 629 C CA . SER A 1 83 ? 10.645 -3.776 -13.757 1.00 71.75 83 SER A CA 1
ATOM 630 C C . SER A 1 83 ? 10.460 -2.998 -15.064 1.00 71.75 83 SER A C 1
ATOM 632 O O . SER A 1 83 ? 10.875 -3.464 -16.124 1.00 71.75 83 SER A O 1
ATOM 634 N N . GLY A 1 84 ? 9.902 -1.783 -14.995 1.00 71.62 84 GLY A N 1
ATOM 635 C CA . GLY A 1 84 ? 9.779 -0.887 -16.146 1.00 71.62 84 GLY A CA 1
ATOM 636 C C . GLY A 1 84 ? 11.137 -0.510 -16.743 1.00 71.62 84 GLY A C 1
ATOM 637 O O . GLY A 1 84 ? 11.323 -0.599 -17.956 1.00 71.62 84 GLY A O 1
ATOM 638 N N . TYR A 1 85 ? 12.109 -0.177 -15.892 1.00 75.56 85 TYR A N 1
ATOM 639 C CA . TYR A 1 85 ? 13.485 0.097 -16.304 1.00 75.56 85 TYR A CA 1
ATOM 640 C C . TYR A 1 85 ? 14.147 -1.116 -16.991 1.00 75.56 85 TYR A C 1
ATOM 642 O O . TYR A 1 85 ? 14.733 -0.975 -18.067 1.00 75.56 85 TYR A O 1
ATOM 650 N N . LEU A 1 86 ? 14.002 -2.322 -16.426 1.00 73.25 86 LEU A N 1
ATOM 651 C CA . LEU A 1 86 ? 14.546 -3.559 -17.007 1.00 73.25 86 LEU A CA 1
ATOM 652 C C . LEU A 1 86 ? 13.906 -3.894 -18.364 1.00 73.25 86 LEU A C 1
ATOM 654 O O . LEU A 1 86 ? 14.605 -4.283 -19.302 1.00 73.25 86 LEU A O 1
ATOM 658 N N . ALA A 1 87 ? 12.592 -3.697 -18.503 1.00 70.12 87 ALA A N 1
ATOM 659 C CA . ALA A 1 87 ? 11.877 -3.887 -19.766 1.00 70.12 87 ALA A CA 1
ATOM 660 C C . ALA A 1 87 ? 12.275 -2.854 -20.841 1.00 70.12 87 ALA A C 1
ATOM 662 O O . ALA A 1 87 ? 12.211 -3.146 -22.036 1.00 70.12 87 ALA A O 1
ATOM 663 N N . GLY A 1 88 ? 12.732 -1.668 -20.423 1.00 67.19 88 GLY A N 1
ATOM 664 C CA . GLY A 1 88 ? 13.226 -0.582 -21.276 1.00 67.19 88 GLY A CA 1
ATOM 665 C C . GLY A 1 88 ? 14.618 -0.801 -21.882 1.00 67.19 88 GLY A C 1
ATOM 666 O O . GLY A 1 88 ? 15.136 0.087 -22.555 1.00 67.19 88 GLY A O 1
ATOM 667 N N . ASN A 1 89 ? 15.226 -1.982 -21.705 1.00 65.12 89 ASN A N 1
ATOM 668 C CA . ASN A 1 89 ? 16.551 -2.320 -22.240 1.00 65.12 89 ASN A CA 1
ATOM 669 C C . ASN A 1 89 ? 17.718 -1.549 -21.574 1.00 65.12 89 ASN A C 1
ATOM 671 O O . ASN A 1 89 ? 18.800 -1.445 -22.161 1.00 65.12 89 ASN A O 1
ATOM 675 N N . CYS A 1 90 ? 17.505 -1.034 -20.355 1.00 61.25 90 CYS A N 1
ATOM 676 C CA . CYS A 1 90 ? 18.537 -0.492 -19.463 1.00 61.25 90 CYS A CA 1
ATOM 677 C C . CYS A 1 90 ? 19.432 0.598 -20.090 1.00 61.25 90 CYS A C 1
ATOM 679 O O . CYS A 1 90 ? 20.663 0.521 -20.012 1.00 61.25 90 CYS A O 1
ATOM 681 N N . GLN A 1 91 ? 18.855 1.600 -20.763 1.00 58.59 91 GLN A N 1
ATOM 682 C CA . GLN A 1 91 ? 19.660 2.696 -21.312 1.00 58.59 91 GLN A CA 1
ATOM 683 C C . GLN A 1 91 ? 20.153 3.617 -20.181 1.00 58.59 91 GLN A C 1
ATOM 685 O O . GLN A 1 91 ? 19.427 3.922 -19.242 1.00 58.59 91 GLN A O 1
ATOM 690 N N . ALA A 1 92 ? 21.389 4.115 -20.294 1.00 55.84 92 ALA A N 1
ATOM 691 C CA . ALA A 1 92 ? 21.996 5.016 -19.309 1.00 55.84 92 ALA A CA 1
ATOM 692 C C . ALA A 1 92 ? 21.154 6.263 -18.929 1.00 55.84 92 ALA A C 1
ATOM 694 O O . ALA A 1 92 ? 21.102 6.564 -17.740 1.00 55.84 92 ALA A O 1
ATOM 695 N N . PRO A 1 93 ? 20.480 6.983 -19.856 1.00 59.78 93 PRO A N 1
ATOM 696 C CA . PRO A 1 93 ? 19.598 8.094 -19.475 1.00 59.78 93 PRO A CA 1
ATOM 697 C C . PRO A 1 93 ? 18.343 7.653 -18.703 1.00 59.78 93 PRO A C 1
ATOM 699 O O . PRO A 1 93 ? 17.810 8.447 -17.936 1.00 59.78 93 PRO A O 1
ATOM 702 N N . ASP A 1 94 ? 17.912 6.398 -18.843 1.00 70.19 94 ASP A N 1
ATOM 703 C CA . ASP A 1 94 ? 16.728 5.871 -18.153 1.00 70.19 94 ASP A CA 1
ATOM 704 C C . ASP A 1 94 ? 17.036 5.523 -16.686 1.00 70.19 94 ASP A C 1
ATOM 706 O O . ASP A 1 94 ? 16.127 5.459 -15.861 1.00 70.19 94 ASP A O 1
ATOM 710 N N . VAL A 1 95 ? 18.320 5.346 -16.336 1.00 77.12 95 VAL A N 1
ATOM 711 C CA . VAL A 1 95 ? 18.764 5.102 -14.952 1.00 77.12 95 VAL A CA 1
ATOM 712 C C . VAL A 1 95 ? 18.511 6.323 -14.083 1.00 77.12 95 VAL A C 1
ATOM 714 O O . VAL A 1 95 ? 17.953 6.193 -13.000 1.00 77.12 95 VAL A O 1
ATOM 717 N N . ASP A 1 96 ? 18.923 7.505 -14.540 1.00 80.94 96 ASP A N 1
ATOM 718 C CA . ASP A 1 96 ? 18.798 8.727 -13.745 1.00 80.94 96 ASP A CA 1
ATOM 719 C C . ASP A 1 96 ? 17.329 9.089 -13.506 1.00 80.94 96 ASP A C 1
ATOM 721 O O . ASP A 1 96 ? 16.975 9.477 -12.395 1.00 80.94 96 ASP A O 1
ATOM 725 N N . THR A 1 97 ? 16.472 8.874 -14.509 1.00 82.38 97 THR A N 1
ATOM 726 C CA . THR A 1 97 ? 15.019 9.028 -14.379 1.00 82.38 97 THR A CA 1
ATOM 727 C C . THR A 1 97 ? 14.422 7.995 -13.425 1.00 82.38 97 THR A C 1
ATOM 729 O O . THR A 1 97 ? 13.686 8.368 -12.520 1.00 82.38 97 THR A O 1
ATOM 732 N N . ALA A 1 98 ? 14.779 6.712 -13.551 1.00 80.88 98 ALA A N 1
ATOM 733 C CA . ALA A 1 98 ? 14.277 5.677 -12.646 1.00 80.88 98 ALA A CA 1
ATOM 734 C C . ALA A 1 98 ? 14.716 5.911 -11.188 1.00 80.88 98 ALA A C 1
ATOM 736 O O . ALA A 1 98 ? 13.952 5.666 -10.259 1.00 80.88 98 ALA A O 1
ATOM 737 N N . VAL A 1 99 ? 15.936 6.407 -10.973 1.00 84.00 99 VAL A N 1
ATOM 738 C CA . VAL A 1 99 ? 16.444 6.772 -9.645 1.00 84.00 99 VAL A CA 1
ATOM 739 C C . VAL A 1 99 ? 15.680 7.961 -9.059 1.00 84.00 99 VAL A C 1
ATOM 741 O O . VAL A 1 99 ? 15.353 7.946 -7.873 1.00 84.00 99 VAL A O 1
ATOM 744 N N . GLU A 1 100 ? 15.393 8.984 -9.863 1.00 85.06 100 GLU A N 1
ATOM 745 C CA . GLU A 1 100 ? 14.603 10.140 -9.425 1.00 85.06 100 GLU A CA 1
ATOM 746 C C . GLU A 1 100 ? 13.174 9.735 -9.062 1.00 85.06 100 GLU A C 1
ATOM 748 O O . GLU A 1 100 ? 12.720 10.069 -7.967 1.00 85.06 100 GLU A O 1
ATOM 753 N N . ASP A 1 101 ? 12.534 8.905 -9.888 1.00 80.12 101 ASP A N 1
ATOM 754 C CA . ASP A 1 101 ? 11.209 8.348 -9.609 1.00 80.12 101 ASP A CA 1
ATOM 755 C C . ASP A 1 101 ? 11.193 7.529 -8.308 1.00 80.12 101 ASP A C 1
ATOM 757 O O . ASP A 1 101 ? 10.249 7.621 -7.520 1.00 80.12 101 ASP A O 1
ATOM 761 N N . LEU A 1 102 ? 12.239 6.736 -8.045 1.00 82.44 102 LEU A N 1
ATOM 762 C CA . LEU A 1 102 ? 12.369 5.983 -6.795 1.00 82.44 102 LEU A CA 1
ATOM 763 C C . LEU A 1 102 ? 12.489 6.911 -5.587 1.00 82.44 102 LEU A C 1
ATOM 765 O O . LEU A 1 102 ? 11.827 6.684 -4.577 1.00 82.44 102 LEU A O 1
ATOM 769 N N . MET A 1 103 ? 13.311 7.956 -5.671 1.00 81.19 103 MET A N 1
ATOM 770 C CA . MET A 1 103 ? 13.489 8.899 -4.565 1.00 81.19 103 MET A CA 1
ATOM 771 C C . MET A 1 103 ? 12.235 9.739 -4.301 1.00 81.19 103 MET A C 1
ATOM 773 O O . MET A 1 103 ? 11.922 10.016 -3.144 1.00 81.19 103 MET A O 1
ATOM 777 N N . GLU A 1 104 ? 11.514 10.137 -5.349 1.00 78.75 104 GLU A N 1
ATOM 778 C CA . GLU A 1 104 ? 10.290 10.930 -5.228 1.00 78.75 104 GLU A CA 1
ATOM 779 C C . GLU A 1 104 ? 9.126 10.098 -4.681 1.00 78.75 104 GLU A C 1
ATOM 781 O O . GLU A 1 104 ? 8.402 10.539 -3.787 1.00 78.75 104 GLU A O 1
ATOM 786 N N . ARG A 1 105 ? 8.955 8.874 -5.189 1.00 72.12 105 ARG A N 1
ATOM 787 C CA . ARG A 1 105 ? 7.773 8.045 -4.902 1.00 72.12 105 ARG A CA 1
ATOM 788 C C . ARG A 1 105 ? 7.984 7.086 -3.737 1.00 72.12 105 ARG A C 1
ATOM 790 O O . ARG A 1 105 ? 7.010 6.627 -3.142 1.00 72.12 105 ARG A O 1
ATOM 797 N N . CYS A 1 106 ? 9.240 6.799 -3.394 1.00 76.00 106 CYS A N 1
ATOM 798 C CA . CYS A 1 106 ? 9.620 5.901 -2.304 1.00 76.00 106 CYS A CA 1
ATOM 799 C C . CYS A 1 106 ? 10.608 6.554 -1.308 1.00 76.00 106 CYS A C 1
ATOM 801 O O . CYS A 1 106 ? 11.638 5.954 -0.975 1.00 76.00 106 CYS A O 1
ATOM 803 N N . PRO A 1 107 ? 10.323 7.766 -0.789 1.00 70.44 107 PRO A N 1
ATOM 804 C CA . PRO A 1 107 ? 11.280 8.533 0.012 1.00 70.44 107 PRO A CA 1
ATOM 805 C C . PRO A 1 107 ? 11.623 7.874 1.355 1.00 70.44 107 PRO A C 1
ATOM 807 O O . PRO A 1 107 ? 12.664 8.174 1.935 1.00 70.44 107 PRO A O 1
ATOM 810 N N . SER A 1 108 ? 10.769 6.977 1.865 1.00 67.75 108 SER A N 1
ATOM 811 C CA . SER A 1 108 ? 11.056 6.248 3.108 1.00 67.75 108 SER A CA 1
ATOM 812 C C . SER A 1 108 ? 11.956 5.029 2.900 1.00 67.75 108 SER A C 1
ATOM 814 O O . SER A 1 108 ? 12.598 4.589 3.848 1.00 67.75 108 SER A O 1
ATOM 816 N N . LEU A 1 109 ? 12.048 4.518 1.667 1.00 68.19 109 LEU A N 1
ATOM 817 C CA . LEU A 1 109 ? 12.937 3.408 1.314 1.00 68.19 109 LEU A CA 1
ATOM 818 C C . LEU A 1 109 ? 14.314 3.896 0.865 1.00 68.19 109 LEU A C 1
ATOM 820 O O . LEU A 1 109 ? 15.329 3.277 1.179 1.00 68.19 109 LEU A O 1
ATOM 824 N N . PHE A 1 110 ? 14.364 5.023 0.152 1.00 78.12 110 PHE A N 1
ATOM 825 C CA . PHE A 1 110 ? 15.597 5.530 -0.444 1.00 78.12 110 PHE A CA 1
ATOM 826 C C . PHE A 1 110 ? 15.995 6.873 0.154 1.00 78.12 110 PHE A C 1
ATOM 828 O O . PHE A 1 110 ? 15.717 7.940 -0.387 1.00 78.12 110 PHE A O 1
ATOM 835 N N . ALA A 1 111 ? 16.725 6.804 1.268 1.00 72.56 111 ALA A N 1
ATOM 836 C CA . ALA A 1 111 ? 17.296 7.981 1.920 1.00 72.56 111 ALA A CA 1
ATOM 837 C C . ALA A 1 111 ? 18.334 8.717 1.048 1.00 72.56 111 ALA A C 1
ATOM 839 O O . ALA A 1 111 ? 18.597 9.901 1.260 1.00 72.56 111 ALA A O 1
ATOM 840 N N . THR A 1 112 ? 18.954 8.024 0.086 1.00 80.38 112 THR A N 1
ATOM 841 C CA . THR A 1 112 ? 19.991 8.574 -0.793 1.00 80.38 112 THR A CA 1
ATOM 842 C C . THR A 1 112 ? 19.841 8.065 -2.224 1.00 80.38 112 THR A C 1
ATOM 844 O O . THR A 1 112 ? 19.305 6.982 -2.470 1.00 80.38 112 THR A O 1
ATOM 847 N N . ARG A 1 113 ? 20.383 8.842 -3.171 1.00 84.25 113 ARG A N 1
ATOM 848 C CA . ARG A 1 113 ? 20.468 8.463 -4.588 1.00 84.25 113 ARG A CA 1
ATOM 849 C C . ARG A 1 113 ? 21.242 7.156 -4.777 1.00 84.25 113 ARG A C 1
ATOM 851 O O . ARG A 1 113 ? 20.847 6.328 -5.589 1.00 84.25 113 ARG A O 1
ATOM 858 N N . ASP A 1 114 ? 22.281 6.949 -3.969 1.00 80.38 114 ASP A N 1
ATOM 859 C CA . ASP A 1 114 ? 23.088 5.728 -3.981 1.00 80.38 114 ASP A CA 1
ATOM 860 C C . ASP A 1 114 ? 22.262 4.497 -3.572 1.00 80.38 114 ASP A C 1
ATOM 862 O O . ASP A 1 114 ? 22.352 3.470 -4.235 1.00 80.38 114 ASP A O 1
ATOM 866 N N . HIS A 1 115 ? 21.386 4.597 -2.559 1.00 78.81 115 HIS A N 1
ATOM 867 C CA . HIS A 1 115 ? 20.494 3.487 -2.188 1.00 78.81 115 HIS A CA 1
ATOM 868 C C . HIS A 1 115 ? 19.508 3.125 -3.310 1.00 78.81 115 HIS A C 1
ATOM 870 O O . HIS A 1 115 ? 19.306 1.945 -3.593 1.00 78.81 115 HIS A O 1
ATOM 876 N N . ALA A 1 116 ? 18.909 4.123 -3.969 1.00 82.25 116 ALA A N 1
ATOM 877 C CA . ALA A 1 116 ? 18.007 3.892 -5.103 1.00 82.25 116 ALA A CA 1
ATOM 878 C C . ALA A 1 116 ? 18.741 3.271 -6.304 1.00 82.25 116 ALA A C 1
ATOM 880 O O . ALA A 1 116 ? 18.225 2.361 -6.956 1.00 82.25 116 ALA A O 1
ATOM 881 N N . TRP A 1 117 ? 19.969 3.724 -6.573 1.00 83.75 117 TRP A N 1
ATOM 882 C CA . TRP A 1 117 ? 20.810 3.184 -7.637 1.00 83.75 117 TRP A CA 1
ATOM 883 C C . TRP A 1 117 ? 21.210 1.726 -7.373 1.00 83.75 117 TRP A C 1
ATOM 885 O O . TRP A 1 117 ? 21.050 0.881 -8.254 1.00 83.75 117 TRP A O 1
ATOM 895 N N . SER A 1 118 ? 21.653 1.404 -6.152 1.00 80.00 118 SER A N 1
ATOM 896 C CA . SER A 1 118 ? 21.990 0.030 -5.754 1.00 80.00 118 SER A CA 1
ATOM 897 C C . SER A 1 118 ? 20.794 -0.914 -5.872 1.00 80.00 118 SER A C 1
ATOM 899 O O . SER A 1 118 ? 20.946 -2.036 -6.355 1.00 80.00 118 SER A O 1
ATOM 901 N N . PHE A 1 119 ? 19.592 -0.450 -5.515 1.00 81.38 119 PHE A N 1
ATOM 902 C CA . PHE A 1 119 ? 18.362 -1.222 -5.686 1.00 81.38 119 PHE A CA 1
ATOM 903 C C . PHE A 1 119 ? 18.048 -1.522 -7.161 1.00 81.38 119 PHE A C 1
ATOM 905 O O . PHE A 1 119 ? 17.704 -2.656 -7.497 1.00 81.38 119 PHE A O 1
ATOM 912 N N . LEU A 1 120 ? 18.202 -0.544 -8.062 1.00 79.69 120 LEU A N 1
ATOM 913 C CA . LEU A 1 120 ? 18.017 -0.768 -9.502 1.00 79.69 120 LEU A CA 1
ATOM 914 C C . LEU A 1 120 ? 19.018 -1.785 -10.060 1.00 79.69 120 LEU A C 1
ATOM 916 O O . LEU A 1 120 ? 18.630 -2.647 -10.853 1.00 79.69 120 LEU A O 1
ATOM 920 N N . MET A 1 121 ? 20.274 -1.699 -9.618 1.00 76.00 121 MET A N 1
ATOM 921 C CA . MET A 1 121 ? 21.401 -2.477 -10.144 1.00 76.00 121 MET A CA 1
ATOM 922 C C . MET A 1 121 ? 21.621 -3.834 -9.465 1.00 76.00 121 MET A C 1
ATOM 924 O O . MET A 1 121 ? 22.543 -4.549 -9.846 1.00 76.00 121 MET A O 1
ATOM 928 N N . GLU A 1 122 ? 20.775 -4.218 -8.505 1.00 67.94 122 GLU A N 1
ATOM 929 C CA . GLU A 1 122 ? 20.845 -5.518 -7.818 1.00 67.94 122 GLU A CA 1
ATOM 930 C C . GLU A 1 122 ? 22.174 -5.772 -7.074 1.00 67.94 122 GLU A C 1
ATOM 932 O O . GLU A 1 122 ? 22.498 -6.907 -6.719 1.00 67.94 122 GLU A O 1
ATOM 937 N N . GLU A 1 123 ? 22.942 -4.717 -6.775 1.00 51.94 123 GLU A N 1
ATOM 938 C CA . GLU A 1 123 ? 24.095 -4.810 -5.879 1.00 51.94 123 GLU A CA 1
ATOM 939 C C . GLU A 1 123 ? 23.587 -4.867 -4.436 1.00 51.94 123 GLU A C 1
ATOM 941 O O . GLU A 1 123 ? 23.528 -3.867 -3.729 1.00 51.94 123 GLU A O 1
ATOM 946 N N . THR A 1 124 ? 23.219 -6.081 -4.018 1.00 49.81 124 THR A N 1
ATOM 947 C CA . THR A 1 124 ? 22.925 -6.506 -2.640 1.00 49.81 124 THR A CA 1
ATOM 948 C C . THR A 1 124 ? 21.781 -5.765 -1.948 1.00 49.81 124 THR A C 1
ATOM 950 O O . THR A 1 124 ? 21.948 -4.648 -1.491 1.00 49.81 124 THR A O 1
ATOM 953 N N . HIS A 1 125 ? 20.630 -6.424 -1.820 1.00 44.00 125 HIS A N 1
ATOM 954 C CA . HIS A 1 125 ? 19.930 -6.656 -0.548 1.00 44.00 125 HIS A CA 1
ATOM 955 C C . HIS A 1 125 ? 18.621 -7.399 -0.860 1.00 44.00 125 HIS A C 1
ATOM 957 O O . HIS A 1 125 ? 17.569 -6.810 -1.101 1.00 44.00 125 HIS A O 1
ATOM 963 N N . GLU A 1 126 ? 18.704 -8.732 -0.865 1.00 46.62 126 GLU A N 1
ATOM 964 C CA . GLU A 1 126 ? 17.584 -9.554 -0.402 1.00 46.62 126 GLU A CA 1
ATOM 965 C C . GLU A 1 126 ? 17.216 -9.034 1.004 1.00 46.62 126 GLU A C 1
ATOM 967 O O . GLU A 1 126 ? 18.119 -8.775 1.802 1.00 46.62 126 GLU A O 1
ATOM 972 N N . ASN A 1 127 ? 15.924 -8.840 1.277 1.00 49.72 127 ASN A N 1
ATOM 973 C CA . ASN A 1 127 ? 15.330 -8.228 2.483 1.00 49.72 127 ASN A CA 1
ATOM 974 C C . ASN A 1 127 ? 15.000 -6.728 2.381 1.00 49.72 127 ASN A C 1
ATOM 976 O O . ASN A 1 127 ? 15.386 -5.921 3.221 1.00 49.72 127 ASN A O 1
ATOM 980 N N . LEU A 1 128 ? 14.168 -6.368 1.401 1.00 50.69 128 LEU A N 1
ATOM 981 C CA . LEU A 1 128 ? 13.126 -5.365 1.647 1.00 50.69 128 LEU A CA 1
ATOM 982 C C . LEU A 1 128 ? 11.933 -6.089 2.292 1.00 50.69 128 LEU A C 1
ATOM 984 O O . LEU A 1 128 ? 10.905 -6.286 1.647 1.00 50.69 128 LEU A O 1
ATOM 988 N N . GLU A 1 129 ? 12.104 -6.588 3.515 1.00 50.91 129 GLU A N 1
ATOM 989 C CA . GLU A 1 129 ? 10.966 -7.027 4.324 1.00 50.91 129 GLU A CA 1
ATOM 990 C C . GLU A 1 129 ? 10.422 -5.795 5.063 1.00 50.91 129 GLU A C 1
ATOM 992 O O . GLU A 1 129 ? 11.210 -5.010 5.596 1.00 50.91 129 GLU A O 1
ATOM 997 N N . PRO A 1 130 ? 9.101 -5.551 5.058 1.00 44.19 130 PRO A N 1
ATOM 998 C CA . PRO A 1 130 ? 8.526 -4.464 5.835 1.00 44.19 130 PRO A CA 1
ATOM 999 C C . PRO A 1 130 ? 8.688 -4.792 7.325 1.00 44.19 130 PRO A C 1
ATOM 1001 O O . PRO A 1 130 ? 7.969 -5.633 7.851 1.00 44.19 130 PRO A O 1
ATOM 1004 N N . GLU A 1 131 ? 9.642 -4.153 8.011 1.00 46.44 131 GLU A N 1
ATOM 1005 C CA . GLU A 1 131 ? 9.889 -4.450 9.431 1.00 46.44 131 GLU A CA 1
ATOM 1006 C C . GLU A 1 131 ? 8.756 -3.978 10.359 1.00 46.44 131 GLU A C 1
ATOM 1008 O O . GLU A 1 131 ? 8.651 -4.488 11.470 1.00 46.44 131 GLU A O 1
ATOM 1013 N N . GLU A 1 132 ? 7.856 -3.085 9.923 1.00 48.50 132 GLU A N 1
ATOM 1014 C CA . GLU A 1 132 ? 6.715 -2.651 10.739 1.00 48.50 132 GLU A CA 1
ATOM 1015 C C . GLU A 1 132 ? 5.448 -2.386 9.897 1.00 48.50 132 GLU A C 1
ATOM 1017 O O . GLU A 1 132 ? 5.535 -1.773 8.824 1.00 48.50 132 GLU A O 1
ATOM 1022 N N . PRO A 1 133 ? 4.255 -2.822 10.362 1.00 46.66 133 PRO A N 1
ATOM 1023 C CA . PRO A 1 133 ? 2.989 -2.488 9.724 1.00 46.66 133 PRO A CA 1
ATOM 1024 C C . PRO A 1 133 ? 2.794 -0.973 9.770 1.00 46.66 133 PRO A C 1
ATOM 1026 O O . PRO A 1 133 ? 2.866 -0.317 10.807 1.00 46.66 133 PRO A O 1
ATOM 1029 N N . CYS A 1 134 ? 2.609 -0.409 8.590 1.00 46.91 134 CYS A N 1
ATOM 1030 C CA . CYS A 1 134 ? 2.682 1.013 8.346 1.00 46.91 134 CYS A CA 1
ATOM 1031 C C . CYS A 1 134 ? 1.486 1.806 8.887 1.00 46.91 134 CYS A C 1
ATOM 1033 O O . CYS A 1 134 ? 0.330 1.424 8.726 1.00 46.91 134 CYS A O 1
ATOM 1035 N N . GLY A 1 135 ? 1.786 3.002 9.399 1.00 59.69 135 GLY A N 1
ATOM 1036 C CA . GLY A 1 135 ? 0.848 4.128 9.435 1.00 59.69 135 GLY A CA 1
ATOM 1037 C C . GLY A 1 135 ? 0.290 4.504 10.801 1.00 59.69 135 GLY A C 1
ATOM 1038 O O . GLY A 1 135 ? -0.387 5.525 10.892 1.00 59.69 135 GLY A O 1
ATOM 1039 N N . PHE A 1 136 ? 0.601 3.739 11.842 1.00 66.19 136 PHE A N 1
ATOM 1040 C CA . PHE A 1 136 ? 0.110 3.996 13.186 1.00 66.19 136 PHE A CA 1
ATOM 1041 C C . PHE A 1 136 ? 1.230 3.849 14.207 1.00 66.19 136 PHE A C 1
ATOM 1043 O O . PHE A 1 136 ? 1.986 2.883 14.178 1.00 66.19 136 PHE A O 1
ATOM 1050 N N . ASN A 1 137 ? 1.327 4.806 15.121 1.00 78.81 137 ASN A N 1
ATOM 1051 C CA . ASN A 1 137 ? 2.236 4.769 16.253 1.00 78.81 137 ASN A CA 1
ATOM 1052 C C . ASN A 1 137 ? 1.448 4.578 17.544 1.00 78.81 137 ASN A C 1
ATOM 1054 O O . ASN A 1 137 ? 0.297 5.001 17.683 1.00 78.81 137 ASN A O 1
ATOM 1058 N N . VAL A 1 138 ? 2.108 4.001 18.545 1.00 83.25 138 VAL A N 1
ATOM 1059 C CA . VAL A 1 138 ? 1.598 4.055 19.915 1.00 83.25 138 VAL A CA 1
ATOM 1060 C C . VAL A 1 138 ? 1.436 5.520 20.325 1.00 83.25 138 VAL A C 1
ATOM 1062 O O . VAL A 1 138 ? 2.387 6.299 20.285 1.00 83.25 138 VAL A O 1
ATOM 1065 N N . GLY A 1 139 ? 0.227 5.877 20.747 1.00 84.00 139 GLY A N 1
ATOM 1066 C CA . GLY A 1 139 ? -0.176 7.235 21.098 1.00 84.00 139 GLY A CA 1
ATOM 1067 C C . GLY A 1 139 ? -1.037 7.935 20.046 1.00 84.00 139 GLY A C 1
ATOM 1068 O O . GLY A 1 139 ? -1.628 8.962 20.382 1.00 84.00 139 GLY A O 1
ATOM 1069 N N . ASP A 1 140 ? -1.159 7.392 18.833 1.00 82.94 140 ASP A N 1
ATOM 1070 C CA . ASP A 1 140 ? -1.993 7.990 17.788 1.00 82.94 140 ASP A CA 1
ATOM 1071 C C . ASP A 1 140 ? -3.488 7.836 18.116 1.00 82.94 140 ASP A C 1
ATOM 1073 O O . ASP A 1 140 ? -3.925 6.814 18.657 1.00 82.94 140 ASP A O 1
ATOM 1077 N N . GLU A 1 141 ? -4.273 8.875 17.813 1.00 88.81 141 GLU A N 1
ATOM 1078 C CA . GLU A 1 141 ? -5.736 8.833 17.884 1.00 88.81 141 GLU A CA 1
ATOM 1079 C C . GLU A 1 141 ? -6.290 8.345 16.548 1.00 88.81 141 GLU A C 1
ATOM 1081 O O . GLU A 1 141 ? -5.947 8.871 15.490 1.00 88.81 141 GLU A O 1
ATOM 1086 N N . VAL A 1 142 ? -7.149 7.338 16.614 1.00 84.31 142 VAL A N 1
ATOM 1087 C CA . VAL A 1 142 ? -7.659 6.613 15.459 1.00 84.31 142 VAL A CA 1
ATOM 1088 C C . VAL A 1 142 ? -9.149 6.363 15.593 1.00 84.31 142 VAL A C 1
ATOM 1090 O O . VAL A 1 142 ? -9.669 6.226 16.706 1.00 84.31 142 VAL A O 1
ATOM 1093 N N . PHE A 1 143 ? -9.849 6.294 14.466 1.00 84.06 143 PHE A N 1
ATOM 1094 C CA . PHE A 1 143 ? -11.257 5.917 14.454 1.00 84.06 143 PHE A CA 1
ATOM 1095 C C . PHE A 1 143 ? -11.384 4.412 14.213 1.00 84.06 143 PHE A C 1
ATOM 1097 O O . PHE A 1 143 ? -10.937 3.916 13.183 1.00 84.06 143 PHE A O 1
ATOM 1104 N N . TRP A 1 144 ? -11.985 3.687 15.156 1.00 88.31 144 TRP A N 1
ATOM 1105 C CA . TRP A 1 144 ? -12.249 2.253 15.020 1.00 88.31 144 TRP A CA 1
ATOM 1106 C C . TRP A 1 144 ? -13.699 2.011 14.600 1.00 88.31 144 TRP A C 1
ATOM 1108 O O . TRP A 1 144 ? -14.635 2.459 15.273 1.00 88.31 144 TRP A O 1
ATOM 1118 N N . GLU A 1 145 ? -13.883 1.288 13.496 1.00 81.19 145 GLU A N 1
ATOM 1119 C CA . GLU A 1 145 ? -15.184 0.828 13.007 1.00 81.19 145 GLU A CA 1
ATOM 1120 C C . GLU A 1 145 ? -15.463 -0.593 13.509 1.00 81.19 145 GLU A C 1
ATOM 1122 O O . GLU A 1 145 ? -15.217 -1.569 12.809 1.00 81.19 145 GLU A O 1
ATOM 1127 N N . ASP A 1 146 ? -15.995 -0.694 14.732 1.00 78.31 146 ASP A N 1
ATOM 1128 C CA . ASP A 1 146 ? -16.496 -1.954 15.303 1.00 78.31 146 ASP A CA 1
ATOM 1129 C C . ASP A 1 146 ? -17.379 -2.746 14.298 1.00 78.31 146 ASP A C 1
ATOM 1131 O O . ASP A 1 146 ? -18.440 -2.240 13.891 1.00 78.31 146 ASP A O 1
ATOM 1135 N N . PRO A 1 147 ? -16.980 -3.979 13.912 1.00 70.56 147 PRO A N 1
ATOM 1136 C CA . PRO A 1 147 ? -17.711 -4.804 12.950 1.00 70.56 147 PRO A CA 1
ATOM 1137 C C . PRO A 1 147 ? -19.108 -5.221 13.442 1.00 70.56 147 PRO A C 1
ATOM 1139 O O . PRO A 1 147 ? -19.971 -5.553 12.622 1.00 70.56 147 PRO A O 1
ATOM 1142 N N . ASP A 1 148 ? -19.391 -5.136 14.747 1.00 70.56 148 ASP A N 1
ATOM 1143 C CA . ASP A 1 148 ? -20.687 -5.481 15.342 1.00 70.56 148 ASP A CA 1
ATOM 1144 C C . ASP A 1 148 ? -21.722 -4.336 15.226 1.00 70.56 148 ASP A C 1
ATOM 1146 O O . ASP A 1 148 ? -22.311 -3.867 16.205 1.00 70.56 148 ASP A O 1
ATOM 1150 N N . ASN A 1 149 ? -21.999 -3.895 13.991 1.00 58.84 149 ASN A N 1
ATOM 1151 C CA . ASN A 1 149 ? -22.955 -2.823 13.648 1.00 58.84 149 ASN A CA 1
ATOM 1152 C C . ASN A 1 149 ? -22.671 -1.461 14.315 1.00 58.84 149 ASN A C 1
ATOM 1154 O O . ASN A 1 149 ? -23.586 -0.654 14.506 1.00 58.84 149 ASN A O 1
ATOM 1158 N N . GLY A 1 150 ? -21.413 -1.195 14.660 1.00 60.41 150 GLY A N 1
ATOM 1159 C CA . GLY A 1 150 ? -20.958 0.100 15.151 1.00 60.41 150 GLY A CA 1
ATOM 1160 C C . GLY A 1 150 ? -21.451 0.499 16.540 1.00 60.41 150 GLY A C 1
ATOM 1161 O O . GLY A 1 150 ? -21.539 1.688 16.849 1.00 60.41 150 GLY A O 1
ATOM 1162 N N . ILE A 1 151 ? -21.772 -0.477 17.396 1.00 64.25 151 ILE A N 1
ATOM 1163 C CA . ILE A 1 151 ? -22.166 -0.212 18.789 1.00 64.25 151 ILE A CA 1
ATOM 1164 C C . ILE A 1 151 ? -21.008 0.429 19.568 1.00 64.25 151 ILE A C 1
ATOM 1166 O O . ILE A 1 151 ? -21.249 1.310 20.398 1.00 64.25 151 ILE A O 1
ATOM 1170 N N . SER A 1 152 ? -19.768 0.027 19.277 1.00 73.62 152 SER A N 1
ATOM 1171 C CA . SER A 1 152 ? -18.568 0.504 19.978 1.00 73.62 152 SER A CA 1
ATOM 1172 C C . SER A 1 152 ? -17.653 1.374 19.113 1.00 73.62 152 SER A C 1
ATOM 1174 O O . SER A 1 152 ? -16.551 1.717 19.557 1.00 73.62 152 SER A O 1
ATOM 1176 N N . SER A 1 153 ? -18.094 1.748 17.904 1.00 82.19 153 SER A N 1
ATOM 1177 C CA . SER A 1 153 ? -17.300 2.592 17.010 1.00 82.19 153 SER A CA 1
ATOM 1178 C C . SER A 1 153 ? -17.031 3.957 17.629 1.00 82.19 153 SER A C 1
ATOM 1180 O O . SER A 1 153 ? -17.886 4.550 18.294 1.00 82.19 153 SER A O 1
ATOM 1182 N N . GLY A 1 154 ? -15.840 4.489 17.388 1.00 85.94 154 GLY A N 1
ATOM 1183 C CA . GLY A 1 154 ? -15.463 5.787 17.924 1.00 85.94 154 GLY A CA 1
ATOM 1184 C C . GLY A 1 154 ? -13.972 6.050 17.852 1.00 85.94 154 GLY A C 1
ATOM 1185 O O . GLY A 1 154 ? -13.216 5.281 17.266 1.00 85.94 154 GLY A O 1
ATOM 1186 N N . TYR A 1 155 ? -13.563 7.153 18.473 1.00 88.44 155 TYR A N 1
ATOM 1187 C CA . TYR A 1 155 ? -12.161 7.535 18.575 1.00 88.44 155 TYR A CA 1
ATOM 1188 C C . TYR A 1 155 ? -11.488 6.851 19.764 1.00 88.44 155 TYR A C 1
ATOM 1190 O O . TYR A 1 155 ? -11.985 6.894 20.897 1.00 88.44 155 TYR A O 1
ATOM 1198 N N . TYR A 1 156 ? -10.337 6.249 19.491 1.00 92.62 156 TYR A N 1
ATOM 1199 C CA . TYR A 1 156 ? -9.491 5.576 20.463 1.00 92.62 156 TYR A CA 1
ATOM 1200 C C . TYR A 1 156 ? -8.043 6.027 20.304 1.00 92.62 156 TYR A C 1
ATOM 1202 O O . TYR A 1 156 ? -7.628 6.463 19.239 1.00 92.62 156 TYR A O 1
ATOM 1210 N N . THR A 1 157 ? -7.254 5.878 21.360 1.00 91.94 157 THR A N 1
ATOM 1211 C CA . THR A 1 157 ? -5.799 6.025 21.316 1.00 91.94 157 THR A CA 1
ATOM 1212 C C . THR A 1 157 ? -5.148 4.650 21.237 1.00 91.94 157 THR A C 1
ATOM 1214 O O . THR A 1 157 ? -5.503 3.762 22.018 1.00 91.94 157 THR A O 1
ATOM 1217 N N . ILE A 1 158 ? -4.171 4.479 20.350 1.00 90.62 158 ILE A N 1
ATOM 1218 C CA . ILE A 1 158 ? -3.371 3.254 20.266 1.00 90.62 158 ILE A CA 1
ATOM 1219 C C . ILE A 1 158 ? -2.444 3.175 21.481 1.00 90.62 158 ILE A C 1
ATOM 1221 O O . ILE A 1 158 ? -1.624 4.058 21.715 1.00 90.62 158 ILE A O 1
ATOM 1225 N N . LEU A 1 159 ? -2.560 2.109 22.266 1.00 90.31 159 LEU A N 1
ATOM 1226 C CA . LEU A 1 159 ? -1.683 1.826 23.402 1.00 90.31 159 LEU A CA 1
ATOM 1227 C C . LEU A 1 159 ? -0.531 0.891 23.044 1.00 90.31 159 LEU A C 1
ATOM 1229 O O . LEU A 1 159 ? 0.542 0.996 23.631 1.00 90.31 159 LEU A O 1
ATOM 1233 N N . GLU A 1 160 ? -0.771 -0.053 22.140 1.00 88.94 160 GLU A N 1
ATOM 1234 C CA . GLU A 1 160 ? 0.183 -1.098 21.783 1.00 88.94 160 GLU A CA 1
ATOM 1235 C C . GLU A 1 160 ? -0.132 -1.614 20.375 1.00 88.94 160 GLU A C 1
ATOM 1237 O O . GLU A 1 160 ? -1.302 -1.707 20.000 1.00 88.94 160 GLU A O 1
ATOM 1242 N N . ILE A 1 161 ? 0.905 -1.960 19.612 1.00 83.75 161 ILE A N 1
ATOM 1243 C CA . ILE A 1 161 ? 0.800 -2.542 18.270 1.00 83.75 161 ILE A CA 1
ATOM 1244 C C . ILE A 1 161 ? 1.474 -3.914 18.310 1.00 83.75 161 ILE A C 1
ATOM 1246 O O . ILE A 1 161 ? 2.651 -4.021 18.653 1.00 83.75 161 ILE A O 1
ATOM 1250 N N . LYS A 1 162 ? 0.720 -4.969 17.991 1.00 79.94 162 LYS A N 1
ATOM 1251 C CA . LYS A 1 162 ? 1.176 -6.367 17.970 1.00 79.94 162 LYS A CA 1
ATOM 1252 C C . LYS A 1 162 ? 0.996 -6.937 16.568 1.00 79.94 162 LYS A C 1
ATOM 1254 O O . LYS A 1 162 ? 0.061 -7.696 16.317 1.00 79.94 162 LYS A O 1
ATOM 1259 N N . GLY A 1 163 ? 1.873 -6.540 15.647 1.00 74.50 163 GLY A N 1
ATOM 1260 C CA . GLY A 1 163 ? 1.679 -6.833 14.227 1.00 74.50 163 GLY A CA 1
ATOM 1261 C C . GLY A 1 163 ? 0.391 -6.171 13.735 1.00 74.50 163 GLY A C 1
ATOM 1262 O O . GLY A 1 163 ? 0.257 -4.955 13.823 1.00 74.50 163 GLY A O 1
ATOM 1263 N N . GLU A 1 164 ? -0.575 -6.967 13.284 1.00 75.62 164 GLU A N 1
ATOM 1264 C CA . GLU A 1 164 ? -1.859 -6.474 12.764 1.00 75.62 164 GLU A CA 1
ATOM 1265 C C . GLU A 1 164 ? -2.922 -6.202 13.837 1.00 75.62 164 GLU A C 1
ATOM 1267 O O . GLU A 1 164 ? -4.022 -5.771 13.502 1.00 75.62 164 GLU A O 1
ATOM 1272 N N . ILE A 1 165 ? -2.635 -6.455 15.117 1.00 81.12 165 ILE A N 1
ATOM 1273 C CA . ILE A 1 165 ? -3.587 -6.228 16.213 1.00 81.12 165 ILE A CA 1
ATOM 1274 C C . ILE A 1 165 ? -3.188 -4.974 16.985 1.00 81.12 165 ILE A C 1
ATOM 1276 O O . ILE A 1 165 ? -2.089 -4.891 17.543 1.00 81.12 165 ILE A O 1
ATOM 1280 N N . PHE A 1 166 ? -4.095 -4.003 17.055 1.00 88.38 166 PHE A N 1
ATOM 1281 C CA . PHE A 1 166 ? -3.929 -2.769 17.813 1.00 88.38 166 PHE A CA 1
ATOM 1282 C C . PHE A 1 166 ? -4.704 -2.851 19.123 1.00 88.38 166 PHE A C 1
ATOM 1284 O O . PHE A 1 166 ? -5.887 -3.189 19.152 1.00 88.38 166 PHE A O 1
ATOM 1291 N N . VAL A 1 167 ? -4.043 -2.491 20.220 1.00 90.25 167 VAL A N 1
ATOM 1292 C CA . VAL A 1 167 ? -4.690 -2.311 21.520 1.00 90.25 167 VAL A CA 1
ATOM 1293 C C . VAL A 1 167 ? -5.136 -0.859 21.613 1.00 90.25 167 VAL A C 1
ATOM 1295 O O . VAL A 1 167 ? -4.309 0.048 21.680 1.00 90.25 167 VAL A O 1
ATOM 1298 N N . LEU A 1 168 ? -6.442 -0.631 21.621 1.00 92.12 168 LEU A N 1
ATOM 1299 C CA . LEU A 1 168 ? -7.059 0.688 21.567 1.00 92.12 168 LEU A CA 1
ATOM 1300 C C . LEU A 1 168 ? -7.672 1.062 22.917 1.00 92.12 168 LEU A C 1
ATOM 1302 O O . LEU A 1 168 ? -8.247 0.213 23.596 1.00 92.12 168 LEU A O 1
ATOM 1306 N N . LYS A 1 169 ? -7.616 2.341 23.304 1.00 94.56 169 LYS A N 1
ATOM 1307 C CA . LYS A 1 169 ? -8.260 2.857 24.524 1.00 94.56 169 LYS A CA 1
ATOM 1308 C C . LYS A 1 169 ? -9.126 4.078 24.249 1.00 94.56 169 LYS A C 1
ATOM 1310 O O . LYS A 1 169 ? -8.649 5.053 23.681 1.00 94.56 169 LYS A O 1
ATOM 1315 N N . ASN A 1 170 ? -10.374 4.062 24.712 1.00 90.88 170 ASN A N 1
ATOM 1316 C CA . ASN A 1 170 ? -11.261 5.222 24.598 1.00 90.88 170 ASN A CA 1
ATOM 1317 C C . ASN A 1 170 ? -11.110 6.198 25.779 1.00 90.88 170 ASN A C 1
ATOM 1319 O O . ASN A 1 170 ? -10.496 5.899 26.808 1.00 90.88 170 ASN A O 1
ATOM 1323 N N . GLN A 1 171 ? -11.748 7.366 25.664 1.00 86.50 171 GLN A N 1
ATOM 1324 C CA . GLN A 1 171 ? -11.754 8.394 26.714 1.00 86.50 171 GLN A CA 1
ATOM 1325 C C . GLN A 1 171 ? -12.395 7.929 28.034 1.00 86.50 171 GLN A C 1
ATOM 1327 O O . GLN A 1 171 ? -12.041 8.433 29.099 1.00 86.50 171 GLN A O 1
ATOM 1332 N N . ALA A 1 172 ? -13.306 6.949 27.990 1.00 86.69 172 ALA A N 1
ATOM 1333 C CA . ALA A 1 172 ? -13.916 6.354 29.181 1.00 86.69 172 ALA A CA 1
ATOM 1334 C C . ALA A 1 172 ? -12.975 5.374 29.914 1.00 86.69 172 ALA A C 1
ATOM 1336 O O . ALA A 1 172 ? -13.295 4.906 31.005 1.00 86.69 172 ALA A O 1
ATOM 1337 N N . GLY A 1 173 ? -11.807 5.078 29.336 1.00 87.56 173 GLY A N 1
ATOM 1338 C CA . GLY A 1 173 ? -10.803 4.184 29.900 1.00 87.56 173 GLY A CA 1
ATOM 1339 C C . GLY A 1 173 ? -10.989 2.709 29.546 1.00 87.56 173 GLY A C 1
ATOM 1340 O O . GLY A 1 173 ? -10.215 1.890 30.039 1.00 87.56 173 GLY A O 1
ATOM 1341 N N . SER A 1 174 ? -11.966 2.376 28.700 1.00 86.75 174 SER A N 1
ATOM 1342 C CA . SER A 1 174 ? -12.154 1.024 28.173 1.00 86.75 174 SER A CA 1
ATOM 1343 C C . SER A 1 174 ? -11.072 0.704 27.151 1.00 86.75 174 SER A C 1
ATOM 1345 O O . SER A 1 174 ? -10.704 1.571 26.356 1.00 86.75 174 SER A O 1
ATOM 1347 N N . VAL A 1 175 ? -10.593 -0.537 27.170 1.00 92.50 175 VAL A N 1
ATOM 1348 C CA . VAL A 1 175 ? -9.566 -1.050 26.259 1.00 92.50 175 VAL A CA 1
ATOM 1349 C C . VAL A 1 175 ? -10.183 -2.134 25.384 1.00 92.50 175 VAL A C 1
ATOM 1351 O O . VAL A 1 175 ? -10.950 -2.950 25.894 1.00 92.50 175 VAL A O 1
ATOM 1354 N N . THR A 1 176 ? -9.858 -2.138 24.095 1.00 90.69 176 THR A N 1
ATOM 1355 C CA . THR A 1 176 ? -10.247 -3.192 23.152 1.00 90.69 176 THR A CA 1
ATOM 1356 C C . THR A 1 176 ? -9.073 -3.575 22.257 1.00 90.69 176 THR A C 1
ATOM 1358 O O . THR A 1 176 ? -8.097 -2.832 22.157 1.00 90.69 176 THR A O 1
ATOM 1361 N N . GLU A 1 177 ? -9.174 -4.729 21.613 1.00 90.38 177 GLU A N 1
ATOM 1362 C CA . GLU A 1 177 ? -8.284 -5.147 20.532 1.00 90.38 177 GLU A CA 1
ATOM 1363 C C . GLU A 1 177 ? -9.035 -4.966 19.210 1.00 90.38 177 GLU A C 1
ATOM 1365 O O . GLU A 1 177 ? -10.220 -5.292 19.128 1.00 90.38 177 GLU A O 1
ATOM 1370 N N . ALA A 1 178 ? -8.363 -4.400 18.214 1.00 85.44 178 ALA A N 1
ATOM 1371 C CA . ALA A 1 178 ? -8.895 -4.166 16.877 1.00 85.44 178 ALA A CA 1
ATOM 1372 C C . ALA A 1 178 ? -7.859 -4.593 15.843 1.00 85.44 178 ALA A C 1
ATOM 1374 O O . ALA A 1 178 ? -6.655 -4.465 16.085 1.00 85.44 178 ALA A O 1
ATOM 1375 N N . PHE A 1 179 ? -8.305 -5.067 14.688 1.00 82.12 179 PHE A N 1
ATOM 1376 C CA . PHE A 1 179 ? -7.374 -5.309 13.592 1.00 82.12 179 PHE A CA 1
ATOM 1377 C C . PHE A 1 179 ? -6.987 -3.994 12.917 1.00 82.12 179 PHE A C 1
ATOM 1379 O O . PHE A 1 179 ? -7.798 -3.076 12.816 1.00 82.12 179 PHE A O 1
ATOM 1386 N N . ALA A 1 180 ? -5.764 -3.909 12.397 1.00 77.25 180 ALA A N 1
ATOM 1387 C CA . ALA A 1 180 ? -5.248 -2.726 11.713 1.00 77.25 180 ALA A CA 1
ATOM 1388 C C . ALA A 1 180 ? -6.164 -2.258 10.566 1.00 77.25 180 ALA A C 1
ATOM 1390 O O . ALA A 1 180 ? -6.290 -1.060 10.326 1.00 77.25 180 ALA A O 1
ATOM 1391 N N . TYR A 1 181 ? -6.851 -3.190 9.891 1.00 74.31 181 TYR A N 1
ATOM 1392 C CA . TYR A 1 181 ? -7.787 -2.880 8.807 1.00 74.31 181 TYR A CA 1
ATOM 1393 C C . TYR A 1 181 ? -9.114 -2.252 9.281 1.00 74.31 181 TYR A C 1
ATOM 1395 O O . TYR A 1 181 ? -9.846 -1.696 8.463 1.00 74.31 181 TYR A O 1
ATOM 1403 N N . GLU A 1 182 ? -9.441 -2.331 10.575 1.00 77.12 182 GLU A N 1
ATOM 1404 C CA . GLU A 1 182 ? -10.663 -1.764 11.179 1.00 77.12 182 GLU A CA 1
ATOM 1405 C C . GLU A 1 182 ? -10.468 -0.311 11.643 1.00 77.12 182 GLU A C 1
ATOM 1407 O O . GLU A 1 182 ? -11.390 0.313 12.177 1.00 77.12 182 GLU A O 1
ATOM 1412 N N . VAL A 1 183 ? -9.255 0.222 11.484 1.00 80.00 183 VAL A N 1
ATOM 1413 C CA . VAL A 1 183 ? -8.788 1.461 12.108 1.00 80.00 183 VAL A CA 1
ATOM 1414 C C . VAL A 1 183 ? -8.425 2.498 11.034 1.00 80.00 183 VAL A C 1
ATOM 1416 O O . VAL A 1 183 ? -7.785 2.164 10.036 1.00 80.00 183 VAL A O 1
ATOM 1419 N N . ARG A 1 184 ? -8.842 3.764 11.209 1.00 79.31 184 ARG A N 1
ATOM 1420 C CA . ARG A 1 184 ? -8.640 4.869 10.243 1.00 79.31 184 ARG A CA 1
ATOM 1421 C C . ARG A 1 184 ? -7.984 6.120 10.820 1.00 79.31 184 ARG A C 1
ATOM 1423 O O . ARG A 1 184 ? -8.277 6.443 11.995 1.00 79.31 184 ARG A O 1
#

Sequence (184 aa):
MNTVFESGDSGWLRIYSASEAAVDGAGFWSDEDGWTEDGGESLYEVMECMESRLPLSVGGDAVWQFVRACAASQIAVARRIRSGYLAGNCQAPDVDTAVEDLMERCPSLFATRDHAWSFLMEETHENLEPEEPCGFNVGDEVFWEDPDNGISSGYYTILEIKGEIFVLKNQAGSVTEAFAYEVR

pLDDT: mean 71.72, std 13.04, range [36.06, 94.56]

Radius of gyration: 18.7 Å; chains: 1; bounding box: 47×34×52 Å

Foldseek 3Di:
DQDDDDPPDFFKKWKKFCAPVAPNNIATQDPVPGGDHPLRTDIDTPVRCVVVVDPSDPDPGMHIDTDHLWLSRLVNVLVVLLVVCVVVVNDPVSLVVSLVSSCVSVV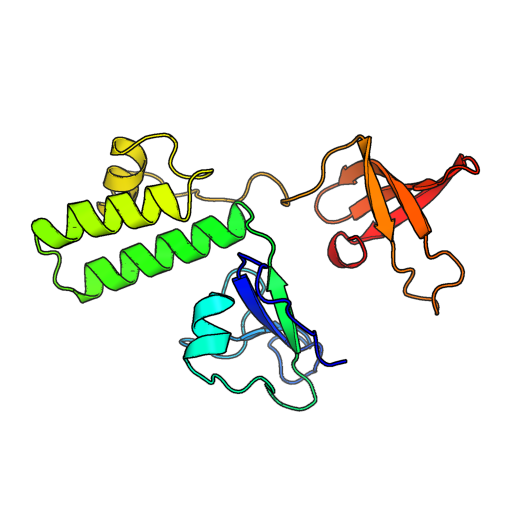VQDVDSVSSSCSSVVVDDDDPPRPADDDDDQQDWKWFQPPPNRPPTDIWGFHDDDHQWTWTADPVGDIDIDGVVRID

Organism: Acidithiobacillus ferrooxidans (strain ATCC 23270 / DSM 14882 / CIP 104768 / NCIMB 8455) (NCBI:txid243159)

Secondary structure (DSSP, 8-state):
------TT---EEEEEE-STTSTTS-EEEETTTEEE-TTSSPPEEHHHHHHTT--S---TTEEEEEE-S-HHHHHHHHHHHHHHHHHTT--HHHHHHHHHHHHHH-TTT-SSHHHHHHHHHT-S------SS-TT--TT-EEEE--TTTTSS-EEEEEEEEETTEEEEE-TTS-EEEEEGGGB-